Protein AF-A0A7G5H2Z5-F1 (afdb_monomer_lite)

Foldseek 3Di:
DAVQVVLVVLLVVCCVLCVVFFPDFAWDDDPQKIFGPPDDDDDDLFFLQVSLVVCVVVVRFGTATPQRKTWTWIWGWDDDPNGIDTAKTKIKIRHHWDFDPDDLVNLVCQLVPDPDPVSNVVSVVLSVLADCVPVDPPDDVLVVVQVVVCVVPVDDDDPVSSVRVNVCSPDGHTPGFMWMWIAGPPDDPDARIWIDTHPPPQFIFHDQWAFRVLVVVVCCCVPPVVVVNVVSDDPVSVVSNVVRVVPIGGDPPDDRPDRRRPPD

InterPro domains:
  IPR018742 Protein of unknown function DUF2290 [PF10053] (30-235)

Sequence (264 aa):
MNDLDFVLDRLSKINNIFSDFILETNYIRNNNTISWPDYKPGSHKFLYAREYEYLLKLRQYSFLFSDKSFIQCYYNFGALDGKSMLKEVKLCYYPYPVLLKQSLNDYEDLFDNTEDDNLKQYYYDLYLCMSDEFGFNIHSQIDNAKINFEKKYGYNWEPDTLRGLLFDKIYKNTNYSHFRMDYDYAVTTHQKCELQFGAVKSIRFPIDRVLDPFLFFDLVFKSFLKDDYDNLIKYDYKKHFILGKRYSILIDNFKENNIFKTLK

Organism: NCBI:txid2710596

Radius of gyration: 21.55 Å; chains: 1; bounding box: 51×42×62 Å

pLDDT: mean 75.89, std 17.89, range [34.75, 97.94]

Secondary structure (DSSP, 8-state):
--HHHHHHHHHHHHHHHSTTTEEEE--EEETTEEE-TT-------S-HHHHHHHHHHTT--SEEETTS-EEEEEEEEEEETTEEEEEEEEEEEE----B----HHHHHHHHHH---HHHHHHHHHHHHHH-GGG---SSSHHHHHHHHHHHHH-----HHHHHHHHHHHHS--B----EEEEEETT--SS-SEEEEETT-TT-EEE-SEEPPHHHHHHHHHHHH-HHHHHT---HHHHHHHHHHHHHSEE-TT-----------

Structure (mmCIF, N/CA/C/O backbone):
data_AF-A0A7G5H2Z5-F1
#
_entry.id   AF-A0A7G5H2Z5-F1
#
loop_
_atom_site.group_PDB
_atom_site.id
_atom_site.type_symbol
_atom_site.label_atom_id
_atom_site.label_alt_id
_atom_site.label_comp_id
_atom_site.label_asym_id
_atom_site.label_entity_id
_atom_site.label_seq_id
_atom_site.pdbx_PDB_ins_code
_atom_site.Cartn_x
_atom_site.Cartn_y
_atom_site.Cartn_z
_atom_site.occupancy
_atom_site.B_iso_or_equiv
_atom_site.auth_seq_id
_atom_site.auth_comp_id
_atom_site.auth_asym_id
_atom_site.auth_atom_id
_atom_site.pdbx_PDB_model_num
ATOM 1 N N . MET A 1 1 ? -11.243 0.435 24.255 1.00 59.34 1 MET A N 1
ATOM 2 C CA . MET A 1 1 ? -10.048 0.183 23.425 1.00 59.34 1 MET A CA 1
ATOM 3 C C . MET A 1 1 ? -9.705 1.505 22.764 1.00 59.34 1 MET A C 1
ATOM 5 O O . MET A 1 1 ? -10.635 2.130 22.269 1.00 59.34 1 MET A O 1
ATOM 9 N N . ASN A 1 2 ? -8.468 1.997 22.872 1.00 79.19 2 ASN A N 1
ATOM 10 C CA . ASN A 1 2 ? -8.073 3.207 22.138 1.00 79.19 2 ASN A CA 1
ATOM 11 C C . ASN A 1 2 ? -7.901 2.865 20.640 1.00 79.19 2 ASN A C 1
ATOM 13 O O . ASN A 1 2 ? -7.784 1.688 20.295 1.00 79.19 2 ASN A O 1
ATOM 17 N N . ASP A 1 3 ? -7.915 3.869 19.761 1.00 85.00 3 ASP A N 1
ATOM 18 C CA . ASP A 1 3 ? -7.913 3.655 18.302 1.00 85.00 3 ASP A CA 1
ATOM 19 C C . ASP A 1 3 ? -6.671 2.899 17.808 1.00 85.00 3 ASP A C 1
ATOM 21 O O . ASP A 1 3 ? -6.743 2.107 16.871 1.00 85.00 3 ASP A O 1
ATOM 25 N N . LEU A 1 4 ? -5.536 3.088 18.479 1.00 87.94 4 LEU A N 1
ATOM 26 C CA . LEU A 1 4 ? -4.297 2.389 18.165 1.00 87.94 4 LEU A CA 1
ATOM 27 C C . LEU A 1 4 ? -4.382 0.890 18.497 1.00 87.94 4 LEU A C 1
ATOM 29 O O . LEU A 1 4 ? -4.023 0.054 17.669 1.00 87.94 4 LEU A O 1
ATOM 33 N N . ASP A 1 5 ? -4.882 0.538 19.683 1.00 89.75 5 ASP A N 1
ATOM 34 C CA . ASP A 1 5 ? -5.093 -0.855 20.091 1.00 89.75 5 ASP A CA 1
ATOM 35 C C . ASP A 1 5 ? -6.140 -1.525 19.193 1.00 89.75 5 ASP A C 1
ATOM 37 O O . ASP A 1 5 ? -6.022 -2.709 18.878 1.00 89.75 5 ASP A O 1
ATOM 41 N N . PHE A 1 6 ? -7.131 -0.755 18.733 1.00 89.75 6 PHE A N 1
ATOM 42 C CA . PHE A 1 6 ? -8.095 -1.221 17.748 1.00 89.75 6 PHE A CA 1
ATOM 43 C C . PHE A 1 6 ? -7.404 -1.587 16.431 1.00 89.75 6 PHE A C 1
ATOM 45 O O . PHE A 1 6 ? -7.578 -2.709 15.965 1.00 89.75 6 PHE A O 1
ATOM 52 N N . VAL A 1 7 ? -6.565 -0.715 15.858 1.00 92.56 7 VAL A N 1
ATOM 53 C CA . VAL A 1 7 ? -5.822 -1.046 14.627 1.00 92.56 7 VAL A CA 1
ATOM 54 C C . VAL A 1 7 ? -4.939 -2.283 14.820 1.00 92.56 7 VAL A C 1
ATOM 56 O O . VAL A 1 7 ? -4.916 -3.145 13.945 1.00 92.56 7 VAL A O 1
ATOM 59 N N . LEU A 1 8 ? -4.272 -2.437 15.967 1.00 94.12 8 LEU A N 1
ATOM 60 C CA . LEU A 1 8 ? -3.476 -3.639 16.258 1.00 94.12 8 LEU A CA 1
ATOM 61 C C . LEU A 1 8 ? -4.318 -4.921 16.295 1.00 94.12 8 LEU A C 1
ATOM 63 O O . LEU A 1 8 ? -3.894 -5.934 15.732 1.00 94.12 8 LEU A O 1
ATOM 67 N N . ASP A 1 9 ? -5.509 -4.888 16.904 1.00 93.62 9 ASP A N 1
ATOM 68 C CA . ASP A 1 9 ? -6.447 -6.016 16.840 1.00 93.62 9 ASP A CA 1
ATOM 69 C C . ASP A 1 9 ? -6.824 -6.317 15.386 1.00 93.62 9 ASP A C 1
ATOM 71 O O . ASP A 1 9 ? -6.752 -7.468 14.957 1.00 93.62 9 ASP A O 1
ATOM 75 N N . ARG A 1 10 ? -7.126 -5.291 14.580 1.00 93.31 10 ARG A N 1
ATOM 76 C CA . ARG A 1 10 ? -7.461 -5.469 13.157 1.00 93.31 10 ARG A CA 1
ATOM 77 C C . ARG A 1 10 ? -6.336 -6.149 12.379 1.00 93.31 10 ARG A C 1
ATOM 79 O O . ARG A 1 10 ? -6.612 -7.112 11.665 1.00 93.31 10 ARG A O 1
ATOM 86 N N . LEU A 1 11 ? -5.090 -5.708 12.549 1.00 95.69 11 LEU A N 1
ATOM 87 C CA . LEU A 1 11 ? -3.920 -6.322 11.909 1.00 95.69 11 LEU A CA 1
ATOM 88 C C . LEU A 1 11 ? -3.723 -7.782 12.352 1.00 95.69 11 LEU A C 1
ATOM 90 O O . LEU A 1 11 ? -3.457 -8.648 11.522 1.00 95.69 11 LEU A O 1
ATOM 94 N N . SER A 1 12 ? -3.954 -8.086 13.632 1.00 94.94 12 SER A N 1
ATOM 95 C CA . SER A 1 12 ? -3.927 -9.463 14.145 1.00 94.94 12 SER A CA 1
ATOM 96 C C . SER A 1 12 ? -5.018 -10.341 13.513 1.00 94.94 12 SER A C 1
ATOM 98 O O . SER A 1 12 ? -4.777 -11.489 13.137 1.00 94.94 12 SER A O 1
ATOM 100 N N . LYS A 1 13 ? -6.231 -9.805 13.324 1.00 93.44 13 LYS A N 1
ATOM 101 C CA . LYS A 1 13 ? -7.326 -10.521 12.645 1.00 93.44 13 LYS A CA 1
ATOM 102 C C . LYS A 1 13 ? -7.038 -10.759 11.169 1.00 93.44 13 LYS A C 1
ATOM 104 O O . LYS A 1 13 ? -7.364 -11.835 10.677 1.00 93.44 13 LYS A O 1
ATOM 109 N N . ILE A 1 14 ? -6.406 -9.803 10.490 1.00 93.88 14 ILE A N 1
ATOM 110 C CA . ILE A 1 14 ? -5.921 -9.983 9.116 1.00 93.88 14 ILE A CA 1
ATOM 111 C C . ILE A 1 14 ? -4.947 -11.159 9.059 1.00 93.88 14 ILE A C 1
ATOM 113 O O . ILE A 1 14 ? -5.157 -12.059 8.254 1.00 93.88 14 ILE A O 1
ATOM 117 N N . ASN A 1 15 ? -3.964 -11.207 9.961 1.00 92.75 15 ASN A N 1
ATOM 118 C CA . ASN A 1 15 ? -2.990 -12.297 9.985 1.00 92.75 15 ASN A CA 1
ATOM 119 C C . ASN A 1 15 ? -3.654 -13.683 10.104 1.00 92.75 15 ASN A C 1
ATOM 121 O O . ASN A 1 15 ? -3.263 -14.625 9.428 1.00 92.75 15 ASN A O 1
ATOM 125 N N . ASN A 1 16 ? -4.715 -13.798 10.908 1.00 91.38 16 ASN A N 1
ATOM 126 C CA . ASN A 1 16 ? -5.458 -15.054 11.054 1.00 91.38 16 ASN A CA 1
ATOM 127 C C . ASN A 1 16 ? -6.336 -15.394 9.837 1.00 91.38 16 ASN A C 1
ATOM 129 O O . ASN A 1 16 ? -6.472 -16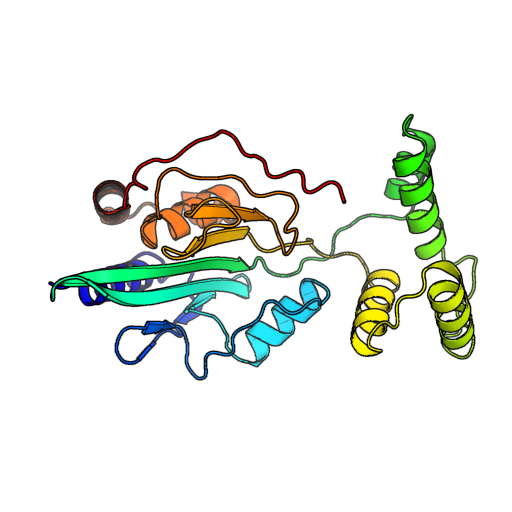.558 9.475 1.00 91.38 16 ASN A O 1
ATOM 133 N N . ILE A 1 17 ? -6.989 -14.402 9.229 1.00 91.12 17 ILE A N 1
ATOM 134 C CA . ILE A 1 17 ? -7.936 -14.635 8.124 1.00 91.12 17 ILE A CA 1
ATOM 135 C C . ILE A 1 17 ? -7.188 -14.948 6.825 1.00 91.12 17 ILE A C 1
ATOM 137 O O . ILE A 1 17 ? -7.567 -15.878 6.110 1.00 91.12 17 ILE A O 1
ATOM 141 N N . PHE A 1 18 ? -6.115 -14.203 6.564 1.00 90.50 18 PHE A N 1
ATOM 142 C CA . PHE A 1 18 ? -5.276 -14.297 5.370 1.00 90.50 18 PHE A CA 1
ATOM 143 C C . PHE A 1 18 ? -4.029 -15.170 5.595 1.00 90.50 18 PHE A C 1
ATOM 145 O O . PHE A 1 18 ? -3.095 -15.116 4.798 1.00 90.50 18 PHE A O 1
ATOM 152 N N . SER A 1 19 ? -4.009 -15.981 6.659 1.00 91.31 19 SER A N 1
ATOM 153 C CA . SER A 1 19 ? -2.866 -16.814 7.065 1.00 91.31 19 SER A CA 1
ATOM 154 C C . SER A 1 19 ? -2.316 -17.687 5.943 1.00 91.31 19 SER A C 1
ATOM 156 O O . SER A 1 19 ? -1.116 -17.903 5.862 1.00 91.31 19 SER A O 1
ATOM 158 N N . ASP A 1 20 ? -3.200 -18.170 5.072 1.00 89.62 20 ASP A N 1
ATOM 159 C CA . ASP A 1 20 ? -2.855 -19.113 4.005 1.00 89.62 20 ASP A CA 1
ATOM 160 C C . ASP A 1 20 ? -2.067 -18.431 2.870 1.00 89.62 20 ASP A C 1
ATOM 162 O O . ASP A 1 20 ? -1.381 -19.095 2.098 1.00 89.62 20 ASP A O 1
ATOM 166 N N . PHE A 1 21 ? -2.131 -17.098 2.801 1.00 90.56 21 PHE A N 1
ATOM 167 C CA . PHE A 1 21 ? -1.445 -16.270 1.807 1.00 90.56 21 PHE A CA 1
ATOM 168 C C . PHE A 1 21 ? -0.237 -15.540 2.399 1.00 90.56 21 PHE A C 1
ATOM 170 O O . PHE A 1 21 ? 0.688 -15.185 1.673 1.00 90.56 21 PHE A O 1
ATOM 177 N N . ILE A 1 22 ? -0.241 -15.290 3.712 1.00 94.25 22 ILE A N 1
ATOM 178 C CA . ILE A 1 22 ? 0.817 -14.563 4.415 1.00 94.25 22 ILE A CA 1
ATOM 179 C C . ILE A 1 22 ? 1.992 -15.505 4.679 1.00 94.25 22 ILE A C 1
ATOM 181 O O . ILE A 1 22 ? 1.914 -16.426 5.487 1.00 94.25 22 ILE A O 1
ATOM 185 N N . LEU A 1 23 ? 3.117 -15.217 4.031 1.00 95.81 23 LEU A N 1
ATOM 186 C CA . LEU A 1 23 ? 4.398 -15.858 4.304 1.00 95.81 23 LEU A CA 1
ATOM 187 C C . LEU A 1 23 ? 5.039 -15.289 5.574 1.00 95.81 23 LEU A C 1
ATOM 189 O O . LEU A 1 23 ? 5.632 -16.027 6.358 1.00 95.81 23 LEU A O 1
ATOM 193 N N . GLU A 1 24 ? 4.936 -13.975 5.779 1.00 97.00 24 GLU A N 1
ATOM 194 C CA . GLU A 1 24 ? 5.565 -13.310 6.916 1.00 97.00 24 GLU A CA 1
ATOM 195 C C . GLU A 1 24 ? 4.770 -12.096 7.404 1.00 97.00 24 GLU A C 1
ATOM 197 O O . GLU A 1 24 ? 4.220 -11.335 6.612 1.00 97.00 24 GLU A O 1
ATOM 202 N N . THR A 1 25 ? 4.764 -11.877 8.720 1.00 97.75 25 THR A N 1
ATOM 203 C CA . THR A 1 25 ? 4.217 -10.675 9.362 1.00 97.75 25 THR A CA 1
ATOM 204 C C . THR A 1 25 ? 5.333 -9.927 10.086 1.00 97.75 25 THR A C 1
ATOM 206 O O . THR A 1 25 ? 6.051 -10.509 10.895 1.00 97.75 25 THR A O 1
ATOM 209 N N . ASN A 1 26 ? 5.457 -8.629 9.822 1.00 97.19 26 ASN A N 1
ATOM 210 C CA . ASN A 1 26 ? 6.574 -7.794 10.257 1.00 97.19 26 ASN A CA 1
ATOM 211 C C . ASN A 1 26 ? 6.109 -6.374 10.627 1.00 97.19 26 ASN A C 1
ATOM 213 O O . ASN A 1 26 ? 6.591 -5.372 10.107 1.00 97.19 26 ASN A O 1
ATOM 217 N N . TYR A 1 27 ? 5.145 -6.263 11.539 1.00 97.12 27 TYR A N 1
ATOM 218 C CA . TYR A 1 27 ? 4.770 -4.978 12.126 1.00 97.12 27 TYR A CA 1
ATOM 219 C C . TYR A 1 27 ? 5.015 -4.960 13.637 1.00 97.12 27 TYR A C 1
ATOM 221 O O . TYR A 1 27 ? 4.902 -5.969 14.328 1.00 97.12 27 TYR A O 1
ATOM 229 N N . ILE A 1 28 ? 5.331 -3.779 14.152 1.00 96.50 28 ILE A N 1
ATOM 230 C CA . ILE A 1 28 ? 5.540 -3.472 15.558 1.00 96.50 28 ILE A CA 1
ATOM 231 C C . ILE A 1 28 ? 4.766 -2.211 15.931 1.00 96.50 28 ILE A C 1
ATOM 233 O O . ILE A 1 28 ? 4.538 -1.312 15.115 1.00 96.50 28 ILE A O 1
ATOM 237 N N . ARG A 1 29 ? 4.410 -2.124 17.209 1.00 95.00 29 ARG A N 1
ATOM 238 C CA . ARG A 1 29 ? 4.003 -0.872 17.840 1.00 95.00 29 ARG A CA 1
ATOM 239 C C . ARG A 1 29 ? 5.236 -0.228 18.463 1.00 95.00 29 ARG A C 1
ATOM 241 O O . ARG A 1 29 ? 5.884 -0.844 19.304 1.00 95.00 29 ARG A O 1
ATOM 248 N N . ASN A 1 30 ? 5.504 1.024 18.117 1.00 92.50 30 ASN A N 1
ATOM 249 C CA . ASN A 1 30 ? 6.459 1.872 18.817 1.00 92.50 30 ASN A CA 1
ATOM 250 C C . ASN A 1 30 ? 5.751 3.161 19.251 1.00 92.50 30 ASN A C 1
ATOM 252 O O . ASN A 1 30 ? 5.405 3.997 18.418 1.00 92.50 30 ASN A O 1
ATOM 256 N N . ASN A 1 31 ? 5.509 3.309 20.556 1.00 90.81 31 ASN A N 1
ATOM 257 C CA . ASN A 1 31 ? 4.729 4.407 21.131 1.00 90.81 31 ASN A CA 1
ATOM 258 C C . ASN A 1 31 ? 3.347 4.548 20.464 1.00 90.81 31 ASN A C 1
ATOM 260 O O . ASN A 1 31 ? 2.496 3.662 20.601 1.00 90.81 31 ASN A O 1
ATOM 264 N N . ASN A 1 32 ? 3.149 5.652 19.740 1.00 93.00 32 ASN A N 1
ATOM 265 C CA . ASN A 1 32 ? 1.921 5.990 19.027 1.00 93.00 32 ASN A CA 1
ATOM 266 C C . ASN A 1 32 ? 1.978 5.632 17.535 1.00 93.00 32 ASN A C 1
ATOM 268 O O . ASN A 1 32 ? 1.135 6.078 16.762 1.00 93.00 32 ASN A O 1
ATOM 272 N N . THR A 1 33 ? 2.969 4.845 17.127 1.00 94.75 33 THR A N 1
ATOM 273 C CA . THR A 1 33 ? 3.188 4.474 15.734 1.00 94.75 33 THR A CA 1
ATOM 274 C C . THR A 1 33 ? 3.069 2.967 15.573 1.00 94.75 33 THR A C 1
ATOM 276 O O . THR A 1 33 ? 3.631 2.199 16.356 1.00 94.75 33 THR A O 1
ATOM 279 N N . ILE A 1 34 ? 2.361 2.538 14.534 1.00 96.88 34 ILE A N 1
ATOM 280 C CA . ILE A 1 34 ? 2.384 1.165 14.031 1.00 96.88 34 ILE A CA 1
ATOM 281 C C . ILE A 1 34 ? 3.148 1.198 12.713 1.00 96.88 34 ILE A C 1
ATOM 283 O O . ILE A 1 34 ? 2.811 1.971 11.818 1.00 96.88 34 ILE A O 1
ATOM 287 N N . SER A 1 35 ? 4.212 0.408 12.622 1.00 96.31 35 SER A N 1
ATOM 288 C CA . SER A 1 35 ? 5.093 0.335 11.449 1.00 96.31 35 SER A CA 1
ATOM 289 C C . SER A 1 35 ? 5.850 -0.992 11.468 1.00 96.31 35 SER A C 1
ATOM 291 O O . SER A 1 35 ? 5.476 -1.883 12.215 1.00 96.31 35 SER A O 1
ATOM 293 N N . TRP A 1 36 ? 6.908 -1.143 10.685 1.00 95.00 36 TRP A N 1
ATOM 294 C CA . TRP A 1 36 ? 7.847 -2.268 10.751 1.00 95.00 36 TRP A CA 1
ATOM 295 C C . TRP A 1 36 ? 9.111 -1.886 11.550 1.00 95.00 36 TRP A C 1
ATOM 297 O O . TRP A 1 36 ? 9.339 -0.697 11.802 1.00 95.00 36 TRP A O 1
ATOM 307 N N . PRO A 1 37 ? 9.939 -2.860 11.977 1.00 94.62 37 PRO A N 1
ATOM 308 C CA . PRO A 1 37 ? 11.220 -2.582 12.626 1.00 94.62 37 PRO A CA 1
ATOM 309 C C . PRO A 1 37 ? 12.123 -1.678 11.777 1.00 94.62 37 PRO A C 1
ATOM 311 O O . PRO A 1 37 ? 12.153 -1.799 10.554 1.00 94.62 37 PRO A O 1
ATOM 314 N N . ASP A 1 38 ? 12.856 -0.771 12.429 1.00 89.88 38 ASP A N 1
ATOM 315 C CA . ASP A 1 38 ? 13.787 0.162 11.778 1.00 89.88 38 ASP A CA 1
ATOM 316 C C . ASP A 1 38 ? 13.160 0.934 10.604 1.00 89.88 38 ASP A C 1
ATOM 318 O O . ASP A 1 38 ? 13.731 1.019 9.512 1.00 89.88 38 ASP A O 1
ATOM 322 N N . TYR A 1 39 ? 11.956 1.476 10.819 1.00 90.81 39 TYR A N 1
ATOM 323 C CA . TYR A 1 39 ? 11.251 2.298 9.836 1.00 90.81 39 TYR A CA 1
ATOM 324 C C . TYR A 1 39 ? 12.158 3.394 9.257 1.00 90.81 39 TYR A C 1
ATOM 326 O O . TYR A 1 39 ? 12.653 4.263 9.981 1.00 90.81 39 TYR A O 1
ATOM 334 N N . LYS A 1 40 ? 12.329 3.380 7.931 1.00 84.81 40 LYS A N 1
ATOM 335 C CA . LYS A 1 40 ? 13.031 4.420 7.178 1.00 84.81 40 LYS A CA 1
ATOM 336 C C . LYS A 1 40 ? 12.020 5.199 6.334 1.00 84.81 40 LYS A C 1
ATOM 338 O O . LYS A 1 40 ? 11.420 4.620 5.429 1.00 84.81 40 LYS A O 1
ATOM 343 N N . PRO A 1 41 ? 11.814 6.500 6.602 1.00 75.81 41 PRO A N 1
ATOM 344 C CA . PRO A 1 41 ? 10.922 7.315 5.792 1.00 75.81 41 PRO A CA 1
ATOM 345 C C . PRO A 1 41 ? 11.523 7.573 4.405 1.00 75.81 41 PRO A C 1
ATOM 347 O O . PRO A 1 41 ? 12.722 7.814 4.274 1.00 75.81 41 PRO A O 1
ATOM 350 N N . GLY A 1 42 ? 10.665 7.608 3.387 1.00 61.38 42 GLY A N 1
ATOM 351 C CA . GLY A 1 42 ? 11.019 8.043 2.036 1.00 61.38 42 GLY A CA 1
ATOM 352 C C . GLY A 1 42 ? 10.518 7.088 0.958 1.00 61.38 42 GLY A C 1
ATOM 353 O O . GLY A 1 42 ? 10.705 5.883 1.057 1.00 61.38 42 GLY A O 1
ATOM 354 N N . SER A 1 43 ? 9.887 7.648 -0.076 1.00 54.91 43 SER A N 1
ATOM 355 C CA . SER A 1 43 ? 9.734 6.983 -1.372 1.00 54.91 43 SER A CA 1
ATOM 356 C C . SER A 1 43 ? 11.022 7.215 -2.147 1.00 54.91 43 SER A C 1
ATOM 358 O O . SER A 1 43 ? 11.380 8.376 -2.406 1.00 54.91 43 SER A O 1
ATOM 360 N N . HIS A 1 44 ? 11.724 6.152 -2.505 1.00 60.38 44 HIS A N 1
ATOM 361 C CA . HIS A 1 44 ? 12.949 6.310 -3.272 1.00 60.38 44 HIS A CA 1
ATOM 362 C C . HIS A 1 44 ? 12.570 6.583 -4.719 1.00 60.38 44 HIS A C 1
ATOM 364 O O . HIS A 1 44 ? 11.674 5.949 -5.261 1.00 60.38 44 HIS A O 1
ATOM 370 N N . LYS A 1 45 ? 13.245 7.535 -5.372 1.00 58.59 45 LYS A N 1
ATOM 371 C CA . LYS A 1 45 ? 13.064 7.792 -6.813 1.00 58.59 45 LYS A CA 1
ATOM 372 C C . LYS A 1 45 ? 13.782 6.724 -7.642 1.00 58.59 45 LYS A C 1
ATOM 374 O O . LYS A 1 45 ? 14.565 7.037 -8.535 1.00 58.59 45 LYS A O 1
ATOM 379 N N . PHE A 1 46 ? 13.602 5.469 -7.261 1.00 63.22 46 PHE A N 1
ATOM 380 C CA . PHE A 1 46 ? 14.115 4.335 -7.990 1.00 63.22 46 PHE A CA 1
ATOM 381 C C . PHE A 1 46 ? 13.059 3.849 -8.968 1.00 63.22 46 PHE A C 1
ATOM 383 O O . PHE A 1 46 ? 11.859 4.022 -8.777 1.00 63.22 46 PHE A O 1
ATOM 390 N N . LEU A 1 47 ? 13.562 3.176 -9.987 1.00 68.69 47 LEU A N 1
ATOM 391 C CA . LEU A 1 47 ? 12.909 2.059 -10.634 1.00 68.69 47 LEU A CA 1
ATOM 392 C C . LEU A 1 47 ? 12.015 1.259 -9.680 1.00 68.69 47 LEU A C 1
ATOM 394 O O . LEU A 1 47 ? 12.505 0.859 -8.622 1.00 68.69 47 LEU A O 1
ATOM 398 N N . TYR A 1 48 ? 10.771 0.953 -10.064 1.00 77.88 48 TYR A N 1
ATOM 399 C CA . TYR A 1 48 ? 9.855 0.196 -9.201 1.00 77.88 48 TYR A CA 1
ATOM 400 C C . TYR A 1 48 ? 10.478 -1.115 -8.705 1.00 77.88 48 TYR A C 1
ATOM 402 O O . TYR A 1 48 ? 10.487 -1.372 -7.506 1.00 77.88 48 TYR A O 1
ATOM 410 N N . ALA A 1 49 ? 11.077 -1.910 -9.597 1.00 76.62 49 ALA A N 1
ATOM 411 C CA . ALA A 1 49 ? 11.726 -3.166 -9.223 1.00 76.62 49 ALA A CA 1
ATOM 412 C C . ALA A 1 49 ? 12.868 -2.964 -8.209 1.00 76.62 49 ALA A C 1
ATOM 414 O O . ALA A 1 49 ? 12.999 -3.729 -7.256 1.00 76.62 49 ALA A O 1
ATOM 415 N N . ARG A 1 50 ? 13.657 -1.893 -8.359 1.00 76.31 50 ARG A N 1
ATOM 416 C CA . ARG A 1 50 ? 14.743 -1.553 -7.428 1.00 76.31 50 ARG A CA 1
ATOM 417 C C . ARG A 1 50 ? 14.209 -1.032 -6.095 1.00 76.31 50 ARG A C 1
ATOM 419 O O . ARG A 1 50 ? 14.779 -1.353 -5.056 1.00 76.31 50 ARG A O 1
ATOM 426 N N . GLU A 1 51 ? 13.142 -0.232 -6.108 1.00 81.25 51 GLU A N 1
ATOM 427 C CA . GLU A 1 51 ? 12.424 0.179 -4.897 1.00 81.25 51 GLU A CA 1
ATOM 428 C C . GLU A 1 51 ? 11.892 -1.056 -4.161 1.00 81.25 51 GLU A C 1
ATOM 430 O O . GLU A 1 51 ? 12.195 -1.239 -2.984 1.00 81.25 51 GLU A O 1
ATOM 435 N N . TYR A 1 52 ? 11.195 -1.943 -4.869 1.00 87.38 52 TYR A N 1
ATOM 436 C CA . TYR A 1 52 ? 10.681 -3.206 -4.354 1.00 87.38 52 TYR A CA 1
ATOM 437 C C . TYR A 1 52 ? 11.790 -4.054 -3.707 1.00 87.38 52 TYR A C 1
ATOM 439 O O . TYR A 1 52 ? 11.666 -4.446 -2.546 1.00 87.38 52 TYR A O 1
ATOM 447 N N . GLU A 1 53 ? 12.905 -4.295 -4.407 1.00 84.75 53 GLU A N 1
ATOM 448 C CA . GLU A 1 53 ? 14.029 -5.080 -3.878 1.00 84.75 53 GLU A CA 1
ATOM 449 C C . GLU A 1 53 ? 14.665 -4.421 -2.656 1.00 84.75 53 GLU A C 1
ATOM 451 O O . GLU A 1 53 ? 14.998 -5.095 -1.680 1.00 84.75 53 GLU 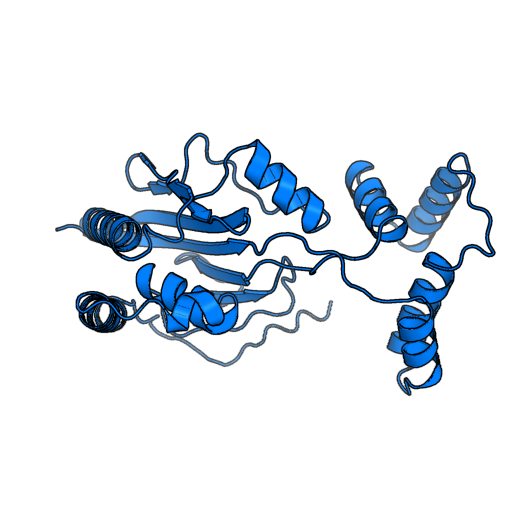A O 1
ATOM 456 N N . TYR A 1 54 ? 14.830 -3.099 -2.696 1.00 83.94 54 TYR A N 1
ATOM 457 C CA . TYR A 1 54 ? 15.373 -2.335 -1.583 1.00 83.94 54 TYR A CA 1
ATOM 458 C C . TYR A 1 54 ? 14.491 -2.466 -0.335 1.00 83.94 54 TYR A C 1
ATOM 460 O O . TYR A 1 54 ? 15.004 -2.741 0.754 1.00 83.94 54 TYR A O 1
ATOM 468 N N . LEU A 1 55 ? 13.173 -2.308 -0.492 1.00 90.19 55 LEU A N 1
ATOM 469 C CA . LEU A 1 55 ? 12.203 -2.447 0.593 1.00 90.19 55 LEU A CA 1
ATOM 470 C C . LEU A 1 55 ? 12.190 -3.875 1.143 1.00 90.19 55 LEU A C 1
ATOM 472 O O . LEU A 1 55 ? 12.241 -4.051 2.360 1.00 90.19 55 LEU A O 1
ATOM 476 N N . LEU A 1 56 ? 12.203 -4.888 0.272 1.00 90.81 56 LEU A N 1
ATOM 477 C CA . LEU A 1 56 ? 12.238 -6.293 0.674 1.00 90.81 56 LEU A CA 1
ATOM 478 C C . LEU A 1 56 ? 13.527 -6.624 1.445 1.00 90.81 56 LEU A C 1
ATOM 480 O O . LEU A 1 56 ? 13.469 -7.199 2.533 1.00 90.81 56 LEU A O 1
ATOM 484 N N . LYS A 1 57 ? 14.688 -6.193 0.931 1.00 89.31 57 LYS A N 1
ATOM 485 C CA . LYS A 1 57 ? 16.009 -6.404 1.548 1.00 89.31 57 LYS A CA 1
ATOM 486 C C . LYS A 1 57 ? 16.117 -5.764 2.929 1.00 89.31 57 LYS A C 1
ATOM 488 O O . LYS A 1 57 ? 16.736 -6.334 3.823 1.00 89.31 57 LYS A O 1
ATOM 493 N N . LEU A 1 58 ? 15.538 -4.577 3.102 1.00 89.31 58 LEU A N 1
ATOM 494 C CA . LEU A 1 58 ? 15.509 -3.867 4.383 1.00 89.31 58 LEU A CA 1
ATOM 495 C C . LEU A 1 58 ? 14.299 -4.221 5.253 1.00 89.31 58 LEU A C 1
ATOM 497 O O . LEU A 1 58 ? 14.095 -3.575 6.282 1.00 89.31 58 LEU A O 1
ATOM 501 N N . ARG A 1 59 ? 13.498 -5.211 4.840 1.00 94.75 59 ARG A N 1
ATOM 502 C CA . ARG A 1 59 ? 12.300 -5.675 5.551 1.00 94.75 59 ARG A CA 1
ATOM 503 C C . ARG A 1 59 ? 11.345 -4.528 5.897 1.00 94.75 59 ARG A C 1
ATOM 505 O O . ARG A 1 59 ? 10.808 -4.446 6.996 1.00 94.75 59 ARG A O 1
ATOM 512 N N 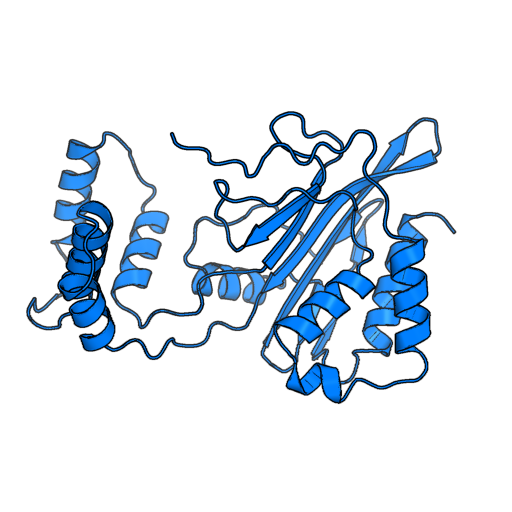. GLN A 1 60 ? 11.155 -3.612 4.951 1.00 94.44 60 GLN A N 1
ATOM 513 C CA . GLN A 1 60 ? 10.278 -2.451 5.082 1.00 94.44 60 GLN A CA 1
ATOM 514 C C . GLN A 1 60 ? 8.853 -2.812 4.632 1.00 94.44 60 GLN A C 1
ATOM 516 O O . GLN A 1 60 ? 8.339 -2.250 3.671 1.00 94.44 60 GLN A O 1
ATOM 521 N N . TYR A 1 61 ? 8.227 -3.795 5.276 1.00 96.25 61 TYR A N 1
ATOM 522 C CA . TYR A 1 61 ? 6.867 -4.262 4.979 1.00 96.25 61 TYR A CA 1
ATOM 523 C C . TYR A 1 61 ? 6.179 -4.745 6.252 1.00 96.25 61 TYR A C 1
ATOM 525 O O . TYR A 1 61 ? 6.852 -5.129 7.203 1.00 96.25 61 TYR A O 1
ATOM 533 N N . SER A 1 62 ? 4.845 -4.756 6.260 1.00 97.62 62 SER A N 1
ATOM 534 C CA . SER A 1 62 ? 4.043 -5.283 7.370 1.00 97.62 62 SER A CA 1
ATOM 535 C C . SER A 1 62 ? 3.611 -6.726 7.140 1.00 97.62 62 SER A C 1
ATOM 537 O O . SER A 1 62 ? 3.585 -7.494 8.096 1.00 97.62 62 SER A O 1
ATOM 539 N N . PHE A 1 63 ? 3.302 -7.099 5.897 1.00 97.94 63 PHE A N 1
ATOM 540 C CA . PHE A 1 63 ? 2.923 -8.460 5.519 1.00 97.94 63 PHE A CA 1
ATOM 541 C C . PHE A 1 63 ? 3.565 -8.818 4.184 1.00 97.94 63 PHE A C 1
ATOM 543 O O . PHE A 1 63 ? 3.385 -8.080 3.218 1.00 97.94 63 PHE A O 1
ATOM 550 N N . LEU A 1 64 ? 4.298 -9.926 4.140 1.00 97.38 64 LEU A N 1
ATOM 551 C CA . LEU A 1 64 ? 4.845 -10.522 2.923 1.00 97.38 64 LEU A CA 1
ATOM 552 C C . LEU A 1 64 ? 3.985 -11.727 2.547 1.00 97.38 64 LEU A C 1
ATOM 554 O O . LEU A 1 64 ? 3.707 -12.569 3.401 1.00 97.38 64 LEU A O 1
ATOM 558 N N . PHE A 1 65 ? 3.582 -11.815 1.286 1.00 95.00 65 PHE A N 1
ATOM 559 C CA . PHE A 1 65 ? 2.744 -12.891 0.773 1.00 95.00 65 PHE A CA 1
ATOM 560 C C . PHE A 1 65 ? 3.559 -13.973 0.055 1.00 95.00 65 PHE A C 1
ATOM 562 O O . PHE A 1 65 ? 4.727 -13.783 -0.296 1.00 95.00 65 PHE A O 1
ATOM 569 N N . SER A 1 66 ? 2.940 -15.135 -0.148 1.00 91.69 66 SER A N 1
ATOM 570 C CA . SER A 1 66 ? 3.537 -16.301 -0.810 1.00 91.69 66 SER A CA 1
ATOM 571 C C . SER A 1 66 ? 3.901 -16.053 -2.281 1.00 91.69 66 SER A C 1
ATOM 573 O O . SER A 1 66 ? 4.888 -16.606 -2.768 1.00 91.69 66 SER A O 1
ATOM 575 N N . ASP A 1 67 ? 3.180 -15.164 -2.967 1.00 90.50 67 ASP A N 1
ATOM 576 C CA . ASP A 1 67 ? 3.471 -14.695 -4.332 1.00 90.50 67 ASP A CA 1
ATOM 577 C C . ASP A 1 67 ? 4.610 -13.653 -4.393 1.00 90.50 67 ASP A C 1
ATOM 579 O O . ASP A 1 67 ? 4.952 -13.157 -5.468 1.00 90.50 67 ASP A O 1
ATOM 583 N N . LYS A 1 68 ? 5.231 -13.363 -3.239 1.00 92.69 68 LYS A N 1
ATOM 584 C CA . LYS A 1 68 ? 6.273 -12.356 -2.987 1.00 92.69 68 LYS A CA 1
ATOM 585 C C . LYS A 1 68 ? 5.774 -10.912 -2.967 1.00 92.69 68 LYS A C 1
ATOM 587 O O . LYS A 1 68 ? 6.548 -10.036 -2.595 1.00 92.69 68 LYS A O 1
ATOM 592 N N . SER A 1 69 ? 4.520 -10.630 -3.303 1.00 94.62 69 SER A N 1
ATOM 593 C CA . SER A 1 69 ? 3.972 -9.292 -3.090 1.00 94.62 69 SER A CA 1
ATOM 594 C C . SER A 1 69 ? 3.912 -8.964 -1.591 1.00 94.62 69 SER A C 1
ATOM 596 O O . SER A 1 69 ? 3.994 -9.847 -0.732 1.00 94.62 69 SER A O 1
ATOM 598 N N . PHE A 1 70 ? 3.817 -7.682 -1.239 1.00 96.75 70 PHE A N 1
ATOM 599 C CA . PHE A 1 70 ? 3.742 -7.286 0.167 1.00 96.75 70 PHE A CA 1
ATOM 600 C C . PHE A 1 70 ? 2.869 -6.057 0.406 1.00 96.75 70 PHE A C 1
ATOM 602 O O . PHE A 1 70 ? 2.678 -5.215 -0.473 1.00 96.75 70 PHE A O 1
ATOM 609 N N . ILE A 1 71 ? 2.363 -5.933 1.635 1.00 96.94 71 ILE A N 1
ATOM 610 C CA . ILE A 1 71 ? 1.642 -4.753 2.118 1.00 96.94 71 ILE A CA 1
ATOM 611 C C . ILE A 1 71 ? 2.439 -4.048 3.214 1.00 96.94 71 ILE A C 1
ATOM 613 O O . ILE A 1 71 ? 2.959 -4.665 4.145 1.00 96.94 71 ILE A O 1
ATOM 617 N N . GLN A 1 72 ? 2.485 -2.724 3.121 1.00 96.19 72 GLN A N 1
ATOM 618 C CA . GLN A 1 72 ? 2.921 -1.813 4.171 1.00 96.19 72 GLN A CA 1
ATOM 619 C C . GLN A 1 72 ? 1.699 -1.221 4.875 1.00 96.19 72 GLN A C 1
ATOM 621 O O . GLN A 1 72 ? 0.825 -0.641 4.231 1.00 96.19 72 GLN A O 1
ATOM 626 N N . CYS A 1 73 ? 1.671 -1.328 6.200 1.00 96.75 73 CYS A N 1
ATOM 627 C CA . CYS A 1 73 ? 0.690 -0.690 7.065 1.00 96.75 73 CYS A CA 1
ATOM 628 C C . CYS A 1 73 ? 1.411 0.251 8.033 1.00 96.75 73 CYS A C 1
ATOM 630 O O . CYS A 1 73 ? 2.015 -0.194 9.010 1.00 96.75 73 CYS A O 1
ATOM 632 N N . TYR A 1 74 ? 1.335 1.552 7.766 1.00 96.50 74 TYR A N 1
ATOM 633 C CA . TYR A 1 74 ? 1.852 2.589 8.652 1.00 96.50 74 TYR A CA 1
ATOM 634 C C . TYR A 1 74 ? 0.704 3.405 9.240 1.00 96.50 74 TYR A C 1
ATOM 636 O O . TYR A 1 74 ? -0.139 3.912 8.499 1.00 96.50 74 TYR A O 1
ATOM 644 N N . TYR A 1 75 ? 0.714 3.575 10.559 1.00 96.06 75 TYR A N 1
ATOM 645 C CA . TYR A 1 75 ? -0.217 4.433 11.284 1.00 96.06 75 TYR A CA 1
ATOM 646 C C . TYR A 1 75 ? 0.548 5.277 12.293 1.00 96.06 75 TYR A C 1
ATOM 648 O O . TYR A 1 75 ? 1.362 4.744 13.045 1.00 96.06 75 TYR A O 1
ATOM 656 N N . ASN A 1 76 ? 0.250 6.570 12.357 1.00 95.25 76 ASN A N 1
ATOM 657 C CA . ASN A 1 76 ? 0.774 7.475 13.372 1.00 95.25 76 ASN A CA 1
ATOM 658 C C . ASN A 1 76 ? -0.386 8.162 14.089 1.00 95.25 76 ASN A C 1
ATOM 660 O O . ASN A 1 76 ? -1.248 8.779 13.455 1.00 95.25 76 ASN A O 1
ATOM 664 N N . PHE A 1 77 ? -0.391 8.071 15.413 1.00 94.06 77 PHE A N 1
ATOM 665 C CA . PHE A 1 77 ? -1.394 8.671 16.274 1.00 94.06 77 PHE A CA 1
ATOM 666 C C . PHE A 1 77 ? -0.788 9.822 17.084 1.00 94.06 77 PHE A C 1
ATOM 668 O O . PHE A 1 77 ? 0.337 9.779 17.579 1.00 94.06 77 PHE A O 1
ATOM 675 N N . GLY A 1 78 ? -1.561 10.884 17.244 1.00 90.06 78 GLY A N 1
ATOM 676 C CA . GLY A 1 78 ? -1.284 11.972 18.166 1.00 90.06 78 GLY A CA 1
ATOM 677 C C . GLY A 1 78 ? -2.302 12.029 19.295 1.00 90.06 78 GLY A C 1
ATOM 678 O O . GLY A 1 78 ? -3.121 11.128 19.478 1.00 90.06 78 GLY A O 1
ATOM 679 N N . ALA A 1 79 ? -2.254 13.139 20.025 1.00 84.81 79 ALA A N 1
ATOM 680 C CA . ALA A 1 79 ? -3.295 13.535 20.954 1.00 84.81 79 ALA A CA 1
ATOM 681 C C . ALA A 1 79 ? -3.881 14.880 20.512 1.00 84.81 79 ALA A C 1
ATOM 683 O O . ALA A 1 79 ? -3.128 15.785 20.146 1.00 84.81 79 ALA A O 1
ATOM 684 N N . LEU A 1 80 ? -5.204 14.994 20.567 1.00 76.62 80 LEU A N 1
ATOM 685 C CA . LEU A 1 80 ? -5.945 16.246 20.448 1.00 76.62 80 LEU A CA 1
ATOM 686 C C . LEU A 1 80 ? -6.934 16.300 21.613 1.00 76.62 80 LEU A C 1
ATOM 688 O O . LEU A 1 80 ? -7.678 15.346 21.832 1.00 76.62 80 LEU A O 1
ATOM 692 N N . ASP A 1 81 ? -6.879 17.365 22.411 1.00 79.94 81 ASP A N 1
ATOM 693 C CA . ASP A 1 81 ? -7.729 17.555 23.597 1.00 79.94 81 ASP A CA 1
ATOM 694 C C . ASP A 1 81 ? -7.735 16.350 24.561 1.00 79.94 81 ASP A C 1
ATOM 696 O O . ASP A 1 81 ? -8.762 15.947 25.107 1.00 79.94 81 ASP A O 1
ATOM 700 N N . GLY A 1 82 ? -6.567 15.720 24.736 1.00 76.06 82 GLY A N 1
ATOM 701 C CA . GLY A 1 82 ? -6.391 14.547 25.600 1.00 76.06 82 GLY A CA 1
ATOM 702 C C . GLY A 1 82 ? -6.957 13.233 25.042 1.00 76.06 82 GLY A C 1
ATOM 703 O O . GLY A 1 82 ? -6.852 12.204 25.707 1.00 76.06 82 GLY A O 1
ATOM 704 N N . LYS A 1 83 ? -7.521 13.230 23.828 1.00 79.56 83 LYS A N 1
ATOM 705 C CA . LYS A 1 83 ? -7.992 12.027 23.126 1.00 79.56 83 LYS A CA 1
ATOM 706 C C . LYS A 1 83 ? -7.000 11.604 22.048 1.00 79.56 83 LYS A C 1
ATOM 708 O O . LYS A 1 83 ? -6.359 12.444 21.419 1.00 79.56 83 LYS A O 1
ATOM 713 N N . SER A 1 84 ? -6.872 10.292 21.843 1.00 82.94 84 SER A N 1
ATOM 714 C CA . SER A 1 84 ? -6.085 9.753 20.731 1.00 82.94 84 SER A CA 1
ATOM 715 C C . SER A 1 84 ? -6.691 10.219 19.410 1.00 82.94 84 SER A C 1
ATOM 717 O O . SER A 1 84 ? -7.910 10.254 19.265 1.00 82.94 84 SER A O 1
ATOM 719 N N . MET A 1 85 ? -5.834 10.620 18.480 1.00 88.12 85 MET A N 1
ATOM 720 C CA . MET A 1 85 ? -6.243 11.130 17.182 1.00 88.12 85 MET A CA 1
ATOM 721 C C . MET A 1 85 ? -5.332 10.567 16.102 1.00 88.12 85 MET A C 1
ATOM 723 O O . MET A 1 85 ? -4.110 10.655 16.211 1.00 88.12 85 MET A O 1
ATOM 727 N N . LEU A 1 86 ? -5.913 10.042 15.031 1.00 91.31 86 LEU A N 1
ATOM 728 C CA . LEU A 1 86 ? -5.152 9.579 13.879 1.00 91.31 86 LEU A CA 1
ATOM 729 C C . LEU A 1 86 ? -4.542 10.765 13.112 1.00 91.31 86 LEU A C 1
ATOM 731 O O . LEU A 1 86 ? -5.268 11.645 12.644 1.00 91.31 86 LEU A O 1
ATOM 735 N N . LYS A 1 87 ? -3.210 10.785 12.986 1.00 93.56 87 LYS A N 1
ATOM 736 C CA . LYS A 1 87 ? -2.455 11.843 12.296 1.00 93.56 87 LYS A CA 1
ATOM 737 C C . LYS A 1 87 ? -2.067 11.457 10.877 1.00 93.56 87 LYS A C 1
ATOM 739 O O . LYS A 1 87 ? -2.284 12.250 9.970 1.00 93.56 87 LYS A O 1
ATOM 744 N N . GLU A 1 88 ? -1.514 10.261 10.696 1.00 94.25 88 GLU A N 1
ATOM 745 C CA . GLU A 1 88 ? -1.075 9.782 9.384 1.00 94.25 88 GLU A CA 1
ATOM 746 C C . GLU A 1 88 ? -1.435 8.310 9.188 1.00 94.25 88 GLU A C 1
ATOM 748 O O . GLU A 1 88 ? -1.328 7.509 10.122 1.00 94.25 88 GLU A O 1
ATOM 753 N N . VAL A 1 89 ? -1.795 7.953 7.956 1.00 95.12 89 VAL A N 1
ATOM 754 C CA . VAL A 1 89 ? -1.891 6.565 7.490 1.00 95.12 89 VAL A CA 1
ATOM 755 C C . VAL A 1 89 ? -1.191 6.441 6.151 1.00 95.12 89 VAL A C 1
ATOM 757 O O . VAL A 1 89 ? -1.356 7.293 5.283 1.00 95.12 89 VAL A O 1
ATOM 760 N N . LYS A 1 90 ? -0.423 5.366 5.977 1.00 94.31 90 LYS A N 1
ATOM 761 C CA . LYS A 1 90 ? 0.098 4.960 4.669 1.00 94.31 90 LYS A CA 1
ATOM 762 C C . LYS A 1 90 ? -0.157 3.471 4.519 1.00 94.31 90 LYS A C 1
ATOM 764 O O . LYS A 1 90 ? 0.430 2.664 5.243 1.00 94.31 90 LYS A O 1
ATOM 769 N N . LEU A 1 91 ? -1.073 3.129 3.622 1.00 95.38 91 LEU A N 1
ATOM 770 C CA . LEU A 1 91 ? -1.348 1.756 3.221 1.00 95.38 91 LEU A CA 1
ATOM 771 C C . LEU A 1 91 ? -0.851 1.578 1.800 1.00 95.38 91 LEU A C 1
ATOM 773 O O . LEU A 1 91 ? -1.349 2.245 0.900 1.00 95.38 91 LEU A O 1
ATOM 777 N N . CYS A 1 92 ? 0.117 0.696 1.594 1.00 94.56 92 CYS A N 1
ATOM 778 C CA . CYS A 1 92 ? 0.703 0.482 0.276 1.00 94.56 92 CYS A CA 1
ATOM 779 C C . CYS A 1 92 ? 0.749 -1.008 -0.039 1.00 94.56 92 CYS A C 1
ATOM 781 O O . CYS A 1 92 ? 1.162 -1.802 0.801 1.00 94.56 92 CYS A O 1
ATOM 783 N N . TYR A 1 93 ? 0.370 -1.369 -1.257 1.00 95.31 93 TYR A N 1
ATOM 784 C CA . TYR A 1 93 ? 0.507 -2.700 -1.822 1.00 95.31 93 TYR A CA 1
ATOM 785 C C . TYR A 1 93 ? 1.566 -2.691 -2.920 1.00 95.31 93 TYR A C 1
ATOM 787 O O . TYR A 1 93 ? 1.469 -1.913 -3.872 1.00 95.31 93 TYR A O 1
ATOM 795 N N . TYR A 1 94 ? 2.557 -3.566 -2.779 1.00 93.62 94 TYR A N 1
ATOM 796 C CA . TYR A 1 94 ? 3.660 -3.753 -3.712 1.00 93.62 94 TYR A CA 1
ATOM 797 C C . TYR A 1 94 ? 3.527 -5.122 -4.390 1.00 93.62 94 TYR A C 1
ATOM 799 O O . TYR A 1 94 ? 3.924 -6.127 -3.795 1.00 93.62 94 TYR A O 1
ATOM 807 N N . PRO A 1 95 ? 2.978 -5.190 -5.616 1.00 92.25 95 PRO A N 1
ATOM 808 C CA . PRO A 1 95 ? 2.961 -6.424 -6.397 1.00 92.25 95 PRO A CA 1
ATOM 809 C C . PRO A 1 95 ? 4.380 -6.899 -6.740 1.00 92.25 95 PRO A C 1
ATOM 811 O O . PRO A 1 95 ? 5.272 -6.084 -6.987 1.00 92.25 95 PRO A O 1
ATOM 814 N N . TYR A 1 96 ? 4.598 -8.211 -6.822 1.00 90.06 96 TYR A N 1
ATOM 815 C CA . TYR A 1 96 ? 5.896 -8.738 -7.248 1.00 90.06 96 TYR A CA 1
ATOM 816 C C . TYR A 1 96 ? 6.277 -8.199 -8.644 1.00 90.06 96 TYR A C 1
ATOM 818 O O . TYR A 1 96 ? 5.424 -8.206 -9.537 1.00 90.06 96 TYR A O 1
ATOM 826 N N . PRO A 1 97 ? 7.521 -7.719 -8.857 1.00 85.25 97 PRO A N 1
ATOM 827 C CA . PRO A 1 97 ? 7.988 -7.318 -10.174 1.00 85.25 97 PRO A CA 1
ATOM 828 C C . PRO A 1 97 ? 7.979 -8.504 -11.143 1.00 85.25 97 PRO A C 1
ATOM 830 O O . PRO A 1 97 ? 8.795 -9.420 -11.036 1.00 85.25 97 PRO A O 1
ATOM 833 N N . VAL A 1 98 ? 7.059 -8.489 -12.101 1.00 80.44 98 VAL A N 1
ATOM 834 C CA . VAL A 1 98 ? 6.972 -9.469 -13.184 1.00 80.44 98 VAL A CA 1
ATOM 835 C C . VAL A 1 98 ? 7.450 -8.841 -14.477 1.00 80.44 98 VAL A C 1
ATOM 837 O O . VAL A 1 98 ? 7.110 -7.701 -14.785 1.00 80.44 98 VAL A O 1
ATOM 840 N N . LEU A 1 99 ? 8.238 -9.593 -15.244 1.00 69.69 99 LEU A N 1
ATOM 841 C CA . LEU A 1 99 ? 8.666 -9.172 -16.572 1.00 69.69 99 LEU A CA 1
ATOM 842 C C . LEU A 1 99 ? 7.438 -9.004 -17.471 1.00 69.69 99 LEU A C 1
ATOM 844 O O . LEU A 1 99 ? 6.709 -9.966 -17.727 1.00 69.69 99 LEU A O 1
ATOM 848 N N . LEU A 1 100 ? 7.239 -7.796 -17.981 1.00 65.12 100 LEU A N 1
ATOM 849 C CA . LEU A 1 100 ? 6.276 -7.526 -19.028 1.00 65.12 100 LEU A CA 1
ATOM 850 C C . LEU A 1 100 ? 6.823 -8.126 -20.321 1.00 65.12 100 LEU A C 1
ATOM 852 O O . LEU A 1 100 ? 7.940 -7.838 -20.753 1.00 65.12 100 LEU A O 1
ATOM 856 N N . LYS A 1 101 ? 6.025 -8.990 -20.946 1.00 56.25 101 LYS A N 1
ATOM 857 C CA . LYS A 1 101 ? 6.273 -9.457 -22.309 1.00 56.25 101 LYS A CA 1
ATOM 858 C C . LYS A 1 101 ? 5.831 -8.364 -23.284 1.00 56.25 101 LYS A C 1
ATOM 860 O O . LYS A 1 101 ? 4.873 -8.569 -24.011 1.00 56.25 101 LYS A O 1
ATOM 865 N N . GLN A 1 102 ? 6.475 -7.203 -23.240 1.00 54.94 102 GLN A N 1
ATOM 866 C CA . GLN A 1 102 ? 6.408 -6.262 -24.353 1.00 54.94 102 GLN A CA 1
ATOM 867 C C . GLN A 1 102 ? 7.617 -6.534 -25.244 1.00 54.94 102 GLN A C 1
ATOM 869 O O . GLN A 1 102 ? 8.767 -6.505 -24.800 1.00 54.94 102 GLN A O 1
ATOM 874 N N . SER A 1 103 ? 7.322 -6.938 -26.470 1.00 55.88 103 SER A N 1
ATOM 875 C CA . SER A 1 103 ? 8.262 -7.111 -27.565 1.00 55.88 103 SER A CA 1
ATOM 876 C C . SER A 1 103 ? 8.540 -5.765 -28.235 1.00 55.88 103 SER A C 1
ATOM 878 O O . SER A 1 103 ? 7.786 -4.812 -28.055 1.00 55.88 103 SER A O 1
ATOM 880 N N . LEU A 1 104 ? 9.620 -5.681 -29.018 1.00 56.34 104 LEU A N 1
ATOM 881 C CA . LEU A 1 104 ? 9.917 -4.494 -29.832 1.00 56.34 104 LEU A CA 1
ATOM 882 C C . LEU A 1 104 ? 8.709 -4.066 -30.678 1.00 56.34 104 LEU A C 1
ATOM 884 O O . LEU A 1 104 ? 8.379 -2.885 -30.737 1.00 56.34 104 LEU A O 1
ATOM 888 N N . ASN A 1 105 ? 8.035 -5.061 -31.257 1.00 55.94 105 ASN A N 1
ATOM 889 C CA . ASN A 1 105 ? 6.895 -4.894 -32.149 1.00 55.94 105 ASN A CA 1
ATOM 890 C C . ASN A 1 105 ? 5.732 -4.161 -31.469 1.00 55.94 105 ASN A C 1
ATOM 892 O O . ASN A 1 105 ? 5.043 -3.389 -32.117 1.00 55.94 105 ASN A O 1
ATOM 896 N N . ASP A 1 106 ? 5.546 -4.336 -30.154 1.00 65.56 106 ASP A N 1
ATOM 897 C CA . ASP A 1 106 ? 4.475 -3.645 -29.428 1.00 65.56 106 ASP A CA 1
ATOM 898 C C . ASP A 1 106 ? 4.714 -2.124 -29.373 1.00 65.56 106 ASP A C 1
ATOM 900 O O . ASP A 1 106 ? 3.763 -1.347 -29.346 1.00 65.56 106 ASP A O 1
ATOM 904 N N . TYR A 1 107 ? 5.975 -1.676 -29.354 1.00 62.38 107 TYR A N 1
ATOM 905 C CA . TYR A 1 107 ? 6.317 -0.248 -29.363 1.00 62.38 107 TYR A CA 1
ATOM 906 C C . TYR A 1 107 ? 6.363 0.339 -30.771 1.00 62.38 107 TYR A C 1
ATOM 908 O O . TYR A 1 107 ? 5.996 1.500 -30.942 1.00 62.38 107 TYR A O 1
ATOM 916 N N . GLU A 1 108 ? 6.791 -0.451 -31.756 1.00 60.34 108 GLU A N 1
ATOM 917 C CA . GLU A 1 108 ? 6.696 -0.103 -33.178 1.00 60.34 108 GLU A CA 1
ATOM 918 C C . GLU A 1 108 ? 5.231 0.151 -33.560 1.00 60.34 108 GLU A C 1
ATOM 920 O O . GLU A 1 108 ? 4.899 1.232 -34.042 1.00 60.34 108 GLU A O 1
ATOM 925 N N . ASP A 1 109 ? 4.330 -0.758 -33.174 1.00 69.31 109 ASP A N 1
ATOM 926 C CA . ASP A 1 109 ? 2.890 -0.595 -33.367 1.00 69.31 109 ASP A CA 1
ATOM 927 C C . ASP A 1 109 ? 2.349 0.662 -32.658 1.00 69.31 109 ASP A C 1
ATOM 929 O O . ASP A 1 109 ? 1.534 1.395 -33.221 1.00 69.31 109 ASP A O 1
ATOM 933 N N . LEU A 1 110 ? 2.784 0.954 -31.426 1.00 72.31 110 LEU A N 1
ATOM 934 C CA . LEU A 1 110 ? 2.362 2.168 -30.709 1.00 72.31 110 LEU A CA 1
ATOM 935 C C . LEU A 1 110 ? 2.864 3.453 -31.386 1.00 72.31 110 LEU A C 1
ATOM 937 O O . LEU A 1 110 ? 2.133 4.443 -31.430 1.00 72.31 110 LEU A O 1
ATOM 941 N N . PHE A 1 111 ? 4.091 3.444 -31.909 1.00 66.44 111 PHE A N 1
ATOM 942 C CA . PHE A 1 111 ? 4.673 4.556 -32.660 1.00 66.44 111 PHE A CA 1
ATOM 943 C C . PHE A 1 111 ? 3.940 4.803 -33.985 1.00 66.44 111 PHE A C 1
ATOM 945 O O . PHE A 1 111 ? 3.632 5.955 -34.311 1.00 66.44 111 PHE A O 1
ATOM 952 N N . ASP A 1 112 ? 3.632 3.739 -34.721 1.00 71.75 112 ASP A N 1
ATOM 953 C CA . ASP A 1 112 ? 2.999 3.830 -36.035 1.00 71.75 112 ASP A CA 1
ATOM 954 C C . ASP A 1 112 ? 1.533 4.261 -35.951 1.00 71.75 112 ASP A C 1
ATOM 956 O O . ASP A 1 112 ? 1.047 4.980 -36.828 1.00 71.75 112 ASP A O 1
ATOM 960 N N . ASN A 1 113 ? 0.834 3.869 -34.882 1.00 75.88 113 ASN A N 1
ATOM 961 C CA . ASN A 1 113 ? -0.612 4.061 -34.758 1.00 75.88 113 ASN A CA 1
ATOM 962 C C . ASN A 1 113 ? -1.033 5.239 -33.862 1.00 75.88 113 ASN A C 1
ATOM 964 O O . ASN A 1 113 ? -2.229 5.514 -33.750 1.00 75.88 113 ASN A O 1
ATOM 968 N N . THR A 1 114 ? -0.105 5.945 -33.208 1.00 74.75 114 THR A N 1
ATOM 969 C CA . THR A 1 114 ? -0.460 7.139 -32.424 1.00 74.75 114 THR A CA 1
ATOM 970 C C . THR A 1 114 ? -0.613 8.378 -33.312 1.00 74.75 114 THR A C 1
ATOM 972 O O . THR A 1 114 ? 0.256 8.702 -34.123 1.00 74.75 114 THR A O 1
ATOM 975 N N . GLU A 1 115 ? -1.709 9.116 -33.123 1.00 82.19 115 GLU A N 1
ATOM 976 C CA . GLU A 1 115 ? -1.953 10.412 -33.777 1.00 82.19 115 GLU A CA 1
ATOM 977 C C . GLU A 1 115 ? -1.427 11.607 -32.955 1.00 82.19 115 GLU A C 1
ATOM 979 O O . GLU A 1 115 ? -1.388 12.730 -33.451 1.00 82.19 115 GLU A O 1
ATOM 984 N N . ASP A 1 116 ? -1.023 11.387 -31.697 1.00 82.56 116 ASP A N 1
ATOM 985 C CA . ASP A 1 116 ? -0.456 12.427 -30.828 1.00 82.56 116 ASP A CA 1
ATOM 986 C C . ASP A 1 116 ? 1.066 12.508 -31.001 1.00 82.56 116 ASP A C 1
ATOM 988 O O . ASP A 1 116 ? 1.779 11.548 -30.702 1.00 82.56 116 ASP A O 1
ATOM 992 N N . ASP A 1 117 ? 1.565 13.665 -31.441 1.00 60.28 117 ASP A N 1
ATOM 993 C CA . ASP A 1 117 ? 2.988 13.899 -31.720 1.00 60.28 117 ASP A CA 1
ATOM 994 C C . ASP A 1 117 ? 3.899 13.738 -30.487 1.00 60.28 117 ASP A C 1
ATOM 996 O O . ASP A 1 117 ? 5.042 13.291 -30.614 1.00 60.28 117 ASP A O 1
ATOM 1000 N N . ASN A 1 118 ? 3.417 14.058 -29.279 1.00 52.09 118 ASN A N 1
ATOM 1001 C CA . ASN A 1 118 ? 4.210 13.901 -28.055 1.00 52.09 118 ASN A CA 1
ATOM 1002 C C . ASN A 1 118 ? 4.324 12.427 -27.665 1.00 52.09 118 ASN A C 1
ATOM 1004 O O . ASN A 1 118 ? 5.402 11.964 -27.286 1.00 52.09 118 ASN A O 1
ATOM 1008 N N . LEU A 1 119 ? 3.220 11.682 -27.768 1.00 50.81 119 LEU A N 1
ATOM 1009 C CA . LEU A 1 119 ? 3.229 10.237 -27.545 1.00 50.81 119 LEU A CA 1
ATOM 1010 C C . LEU A 1 119 ? 4.021 9.518 -28.634 1.00 50.81 119 LEU A C 1
ATOM 1012 O O . LEU A 1 119 ? 4.744 8.575 -28.332 1.00 50.81 119 LEU A O 1
ATOM 1016 N N . LYS A 1 120 ? 3.967 10.012 -29.873 1.00 55.91 120 LYS A N 1
ATOM 1017 C CA . LYS A 1 120 ? 4.762 9.501 -30.989 1.00 55.91 120 LYS A CA 1
ATOM 1018 C C . LYS A 1 120 ? 6.248 9.610 -30.713 1.00 55.91 120 LYS A C 1
ATOM 1020 O O . LYS A 1 120 ? 6.960 8.618 -30.834 1.00 55.91 120 LYS A O 1
ATOM 1025 N N . GLN A 1 121 ? 6.705 10.784 -30.278 1.00 48.84 121 GLN A N 1
ATOM 1026 C CA . GLN A 1 121 ? 8.100 10.980 -29.892 1.00 48.84 121 GLN A CA 1
ATOM 1027 C C . GLN A 1 121 ? 8.490 10.064 -28.725 1.00 48.84 121 GLN A C 1
ATOM 1029 O O . GLN A 1 121 ? 9.554 9.455 -28.754 1.00 48.84 121 GLN A O 1
ATOM 1034 N N . TYR A 1 122 ? 7.615 9.916 -27.730 1.00 53.53 122 TYR A N 1
ATOM 1035 C CA . TYR A 1 122 ? 7.846 9.024 -26.597 1.00 53.53 122 TYR A CA 1
ATOM 1036 C C . TYR A 1 122 ? 7.971 7.547 -27.015 1.00 53.53 122 TYR A C 1
ATOM 1038 O O . TYR A 1 122 ? 8.924 6.881 -26.613 1.00 53.53 122 TYR A O 1
ATOM 1046 N N . TYR A 1 123 ? 7.056 7.028 -27.841 1.00 57.47 123 TYR A N 1
ATOM 1047 C CA . TYR A 1 123 ? 7.105 5.643 -28.323 1.00 57.47 123 TYR A CA 1
ATOM 1048 C C . TYR A 1 123 ? 8.292 5.396 -29.255 1.00 57.47 123 TYR A C 1
ATOM 1050 O O . TYR A 1 123 ? 8.941 4.359 -29.144 1.00 57.47 123 TYR A O 1
ATOM 1058 N N . TYR A 1 124 ? 8.637 6.371 -30.097 1.00 56.78 124 TYR A N 1
ATOM 1059 C CA . TYR A 1 124 ? 9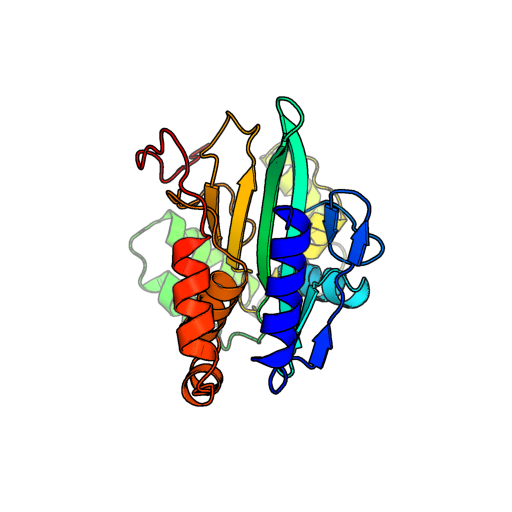.837 6.326 -30.930 1.00 56.78 124 TYR A CA 1
ATOM 1060 C C . TYR A 1 124 ? 11.122 6.268 -30.093 1.00 56.78 124 TYR A C 1
ATOM 1062 O O . TYR A 1 124 ? 12.001 5.443 -30.347 1.00 56.78 124 TYR A O 1
ATOM 1070 N N . ASP A 1 125 ? 11.218 7.097 -29.051 1.00 55.94 125 ASP A N 1
ATOM 1071 C CA . ASP A 1 125 ? 12.359 7.095 -28.136 1.00 55.94 125 ASP A CA 1
ATOM 1072 C C . ASP A 1 125 ? 12.477 5.747 -27.404 1.00 55.94 125 ASP A C 1
ATOM 1074 O O . ASP A 1 125 ? 13.587 5.239 -27.230 1.00 55.94 125 ASP A O 1
ATOM 1078 N N . LEU A 1 126 ? 11.352 5.133 -27.015 1.00 56.41 126 LEU A N 1
ATOM 1079 C CA . LEU A 1 126 ? 11.322 3.792 -26.419 1.00 56.41 126 LEU A CA 1
ATOM 1080 C C . LEU A 1 126 ? 11.755 2.699 -27.406 1.00 56.41 126 LEU A C 1
ATOM 1082 O O . LEU A 1 126 ? 12.589 1.868 -27.046 1.00 56.41 126 LEU A O 1
ATOM 1086 N N . TYR A 1 127 ? 11.253 2.729 -28.643 1.00 57.19 127 TYR A N 1
ATOM 1087 C CA . TYR A 1 127 ? 11.637 1.805 -29.714 1.00 57.19 127 TYR A CA 1
ATOM 1088 C C . TYR A 1 127 ? 13.153 1.842 -29.968 1.00 57.19 127 TYR A C 1
ATOM 1090 O O . TYR A 1 127 ? 13.830 0.813 -29.880 1.00 57.19 127 TYR A O 1
ATOM 1098 N N . LEU A 1 128 ? 13.720 3.041 -30.156 1.00 56.12 128 LEU A N 1
ATOM 1099 C CA . LEU A 1 128 ? 15.164 3.231 -30.330 1.00 56.12 128 LEU A CA 1
ATOM 1100 C C . LEU A 1 128 ? 15.970 2.734 -29.127 1.00 56.12 128 LEU A C 1
ATOM 1102 O O . LEU A 1 128 ? 17.063 2.190 -29.281 1.00 56.12 128 LEU A O 1
ATOM 1106 N N . CYS A 1 129 ? 15.447 2.936 -27.916 1.00 52.47 129 CYS A N 1
ATOM 1107 C CA . CYS A 1 129 ? 16.106 2.501 -26.692 1.00 52.47 129 CYS A CA 1
ATOM 1108 C C . CYS A 1 129 ? 16.179 0.978 -26.547 1.00 52.47 129 CYS A C 1
ATOM 1110 O O . CYS A 1 129 ? 17.074 0.509 -25.846 1.00 52.47 129 CYS A O 1
ATOM 1112 N N . MET A 1 130 ? 15.268 0.238 -27.183 1.00 51.84 130 MET A N 1
ATOM 1113 C CA . MET A 1 130 ? 15.158 -1.216 -27.068 1.00 51.84 130 MET A CA 1
ATOM 1114 C C . MET A 1 130 ? 15.744 -1.979 -28.262 1.00 51.84 130 MET A C 1
ATOM 1116 O O . MET A 1 130 ? 16.017 -3.169 -28.126 1.00 51.84 130 MET A O 1
ATOM 1120 N N . SER A 1 131 ? 15.935 -1.334 -29.418 1.00 51.53 131 SER A N 1
ATOM 1121 C CA . SER A 1 131 ? 16.498 -1.976 -30.613 1.00 51.53 131 SER A CA 1
ATOM 1122 C C . SER A 1 131 ? 17.997 -2.298 -30.462 1.00 51.53 131 SER A C 1
ATOM 1124 O O . SER A 1 131 ? 18.806 -1.427 -30.133 1.00 51.53 131 SER A O 1
ATOM 1126 N N . ASP A 1 132 ? 18.385 -3.544 -30.754 1.00 46.47 132 ASP A N 1
ATOM 1127 C CA . ASP A 1 132 ? 19.782 -4.021 -30.729 1.00 46.47 132 ASP A CA 1
ATOM 1128 C C . ASP A 1 132 ? 20.675 -3.374 -31.817 1.00 46.47 132 ASP A C 1
ATOM 1130 O O . ASP A 1 132 ? 21.901 -3.508 -31.783 1.00 46.47 132 ASP A O 1
ATOM 1134 N N . GLU A 1 133 ? 20.091 -2.636 -32.771 1.00 43.62 133 GLU A N 1
ATOM 1135 C CA . GLU A 1 133 ? 20.787 -2.044 -33.926 1.00 43.62 133 GLU A CA 1
ATOM 1136 C C . GLU A 1 133 ? 21.869 -1.011 -33.564 1.00 43.62 133 GLU A C 1
ATOM 1138 O O . GLU A 1 133 ? 22.711 -0.688 -34.402 1.00 43.62 133 GLU A O 1
ATOM 1143 N N . PHE A 1 134 ? 21.922 -0.531 -32.316 1.00 43.31 134 PHE A N 1
ATOM 1144 C CA . PHE A 1 134 ? 22.906 0.468 -31.880 1.00 43.31 134 PHE A CA 1
ATOM 1145 C C . PHE A 1 134 ? 24.089 -0.059 -31.052 1.00 43.31 134 PHE A C 1
ATOM 1147 O O . PHE A 1 134 ? 24.898 0.747 -30.593 1.00 43.31 134 PHE A O 1
ATOM 1154 N N . GLY A 1 135 ? 24.258 -1.380 -30.896 1.00 42.66 135 GLY A N 1
ATOM 1155 C CA . GLY A 1 135 ? 25.536 -1.975 -30.463 1.00 42.66 135 GLY A CA 1
ATOM 1156 C C . GLY A 1 135 ? 26.173 -1.334 -29.217 1.00 42.66 135 GLY A C 1
ATOM 1157 O O . GLY A 1 135 ? 27.359 -0.990 -29.226 1.00 42.66 135 GLY A O 1
ATOM 1158 N N . PHE A 1 136 ? 25.395 -1.126 -28.151 1.00 42.25 136 PHE A N 1
ATOM 1159 C CA . PHE A 1 136 ? 25.846 -0.390 -26.968 1.00 42.25 136 PHE A CA 1
ATOM 1160 C C . PHE A 1 136 ? 26.873 -1.179 -26.145 1.00 42.25 136 PHE A C 1
ATOM 1162 O O . PHE A 1 136 ? 26.545 -1.936 -25.233 1.00 42.25 136 PHE A O 1
ATOM 1169 N N . ASN A 1 137 ? 28.151 -0.927 -26.422 1.00 41.59 137 ASN A N 1
ATOM 1170 C CA . ASN A 1 137 ? 29.235 -1.213 -25.494 1.00 41.59 137 ASN A CA 1
ATOM 1171 C C . ASN A 1 137 ? 29.236 -0.118 -24.410 1.00 41.59 137 ASN A C 1
ATOM 1173 O O . ASN A 1 137 ? 29.519 1.055 -24.667 1.00 41.59 137 ASN A O 1
ATOM 1177 N N . ILE A 1 138 ? 28.819 -0.485 -23.200 1.00 48.28 138 ILE A N 1
ATOM 1178 C CA . ILE A 1 138 ? 28.562 0.425 -22.080 1.00 48.28 138 ILE A CA 1
ATOM 1179 C C . ILE A 1 138 ? 29.894 0.910 -21.487 1.00 48.28 138 ILE A C 1
ATOM 1181 O O . ILE A 1 138 ? 30.385 0.335 -20.526 1.00 48.28 138 ILE A O 1
ATOM 1185 N N . HIS A 1 139 ? 30.482 1.972 -22.047 1.00 50.28 139 HIS A N 1
ATOM 1186 C CA . HIS A 1 139 ? 31.308 2.978 -21.350 1.00 50.28 139 HIS A CA 1
ATOM 1187 C C . HIS A 1 139 ? 31.785 4.064 -22.335 1.00 50.28 139 HIS A C 1
ATOM 1189 O O . HIS A 1 139 ? 32.136 3.758 -23.468 1.00 50.28 139 HIS A O 1
ATOM 1195 N N . SER A 1 140 ? 31.801 5.331 -21.885 1.00 47.25 140 SER A N 1
ATOM 1196 C CA . SER A 1 140 ? 32.043 6.619 -22.595 1.00 47.25 140 SER A CA 1
ATOM 1197 C C . SER A 1 140 ? 30.815 7.392 -23.111 1.00 47.25 140 SER A C 1
ATOM 1199 O O . SER A 1 140 ? 30.774 8.615 -22.986 1.00 47.25 140 SER A O 1
ATOM 1201 N N . GLN A 1 141 ? 29.761 6.738 -23.609 1.00 50.09 141 GLN A N 1
ATOM 1202 C CA . GLN A 1 141 ? 28.576 7.462 -24.113 1.00 50.09 141 GLN A CA 1
ATOM 1203 C C . GLN A 1 141 ? 27.671 8.022 -23.000 1.00 50.09 141 GLN A C 1
ATOM 1205 O O . GLN A 1 141 ? 26.955 9.000 -23.210 1.00 50.09 141 GLN A O 1
ATOM 1210 N N . ILE A 1 142 ? 27.750 7.440 -21.800 1.00 51.19 142 ILE A N 1
ATOM 1211 C CA . ILE A 1 142 ? 27.002 7.868 -20.608 1.00 51.19 142 ILE A CA 1
ATOM 1212 C C . ILE A 1 142 ? 27.445 9.261 -20.146 1.00 51.19 142 ILE A C 1
ATOM 1214 O O . ILE A 1 142 ? 26.599 10.087 -19.812 1.00 51.19 142 ILE A O 1
ATOM 1218 N N . ASP A 1 143 ? 28.746 9.554 -20.194 1.00 51.00 143 ASP A N 1
ATOM 1219 C CA . ASP A 1 143 ? 29.267 10.866 -19.799 1.00 51.00 143 ASP A CA 1
ATOM 1220 C C . ASP A 1 143 ? 28.844 11.952 -20.795 1.00 51.00 143 ASP A C 1
ATOM 1222 O O . ASP A 1 143 ? 28.467 13.053 -20.399 1.00 51.00 143 ASP A O 1
ATOM 1226 N N . ASN A 1 144 ? 28.786 11.622 -22.087 1.00 51.00 144 ASN A N 1
ATOM 1227 C CA . ASN A 1 144 ? 28.337 12.554 -23.122 1.00 51.00 144 ASN A CA 1
ATOM 1228 C C . ASN A 1 144 ? 26.820 12.797 -23.082 1.00 51.00 144 ASN A C 1
ATOM 1230 O O . ASN A 1 144 ? 26.381 13.935 -23.246 1.00 51.00 144 ASN A O 1
ATOM 1234 N N . ALA A 1 145 ? 26.013 11.765 -22.815 1.00 51.94 145 ALA A N 1
ATOM 1235 C CA . ALA A 1 145 ? 24.572 11.921 -22.614 1.00 51.94 145 ALA A CA 1
ATOM 1236 C C . ALA A 1 145 ? 24.274 12.776 -21.373 1.00 51.94 145 ALA A C 1
ATOM 1238 O O . ALA A 1 145 ? 23.446 13.683 -21.446 1.00 51.94 145 ALA A O 1
ATOM 1239 N N . LYS A 1 146 ? 25.013 12.556 -20.277 1.00 48.00 146 LYS A N 1
ATOM 1240 C CA . LYS A 1 146 ? 24.957 13.367 -19.054 1.00 48.00 146 LYS A CA 1
ATOM 1241 C C . LYS A 1 146 ? 25.278 14.840 -19.335 1.00 48.00 146 LYS A C 1
ATOM 1243 O O . LYS A 1 146 ? 24.457 15.705 -19.040 1.00 48.00 146 LYS A O 1
ATOM 1248 N N . ILE A 1 147 ? 26.403 15.118 -19.999 1.00 53.44 147 ILE A N 1
ATOM 1249 C CA . ILE A 1 147 ? 26.834 16.482 -20.359 1.00 53.44 147 ILE A CA 1
ATOM 1250 C C . ILE A 1 147 ? 25.814 17.180 -21.272 1.00 53.44 147 ILE A C 1
ATOM 1252 O O . ILE A 1 147 ? 25.549 18.372 -21.105 1.00 53.44 147 ILE A O 1
ATOM 1256 N N . ASN A 1 148 ? 25.224 16.460 -22.229 1.00 53.88 148 ASN A N 1
ATOM 1257 C CA . ASN A 1 148 ? 24.267 17.033 -23.176 1.00 53.88 148 ASN A CA 1
ATOM 1258 C C . ASN A 1 148 ? 22.897 17.314 -22.540 1.00 53.88 148 ASN A C 1
ATOM 1260 O O . ASN A 1 148 ? 22.281 18.332 -22.856 1.00 53.88 148 ASN A O 1
ATOM 1264 N N . PHE A 1 149 ? 22.432 16.466 -21.619 1.00 48.06 149 PHE A N 1
ATOM 1265 C CA . PHE A 1 149 ? 21.162 16.673 -20.917 1.00 48.06 149 PHE A CA 1
ATOM 1266 C C . PHE A 1 149 ? 21.259 17.775 -19.852 1.00 48.06 149 PHE A C 1
ATOM 1268 O O . PHE A 1 149 ? 20.377 18.633 -19.776 1.00 48.06 149 PHE A O 1
ATOM 1275 N N . GLU A 1 150 ? 22.355 17.806 -19.086 1.00 55.22 150 GLU A N 1
ATOM 1276 C CA . GLU A 1 150 ? 22.645 18.860 -18.102 1.00 55.22 150 GLU A CA 1
ATOM 1277 C C . GLU A 1 150 ? 22.767 20.233 -18.783 1.00 55.22 150 GLU A C 1
ATOM 1279 O O . GLU A 1 150 ? 22.193 21.211 -18.302 1.00 55.22 150 GLU A O 1
ATOM 1284 N N . LYS A 1 151 ? 23.419 20.302 -19.956 1.00 54.00 151 LYS A N 1
ATOM 1285 C CA . LYS A 1 151 ? 23.486 21.526 -20.776 1.00 54.00 151 LYS A CA 1
ATOM 1286 C C . LYS A 1 151 ? 22.136 21.964 -21.339 1.00 54.00 1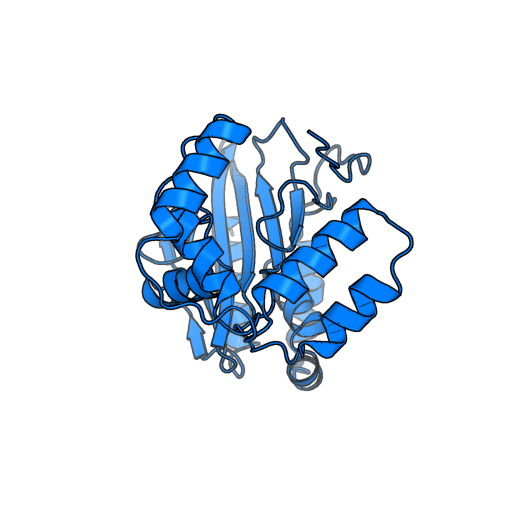51 LYS A C 1
ATOM 1288 O O . LYS A 1 151 ? 21.906 23.164 -21.453 1.00 54.00 151 LYS A O 1
ATOM 1293 N N . LYS A 1 152 ? 21.268 21.026 -21.731 1.00 48.16 152 LYS A N 1
ATOM 1294 C CA . LYS A 1 152 ? 19.994 21.343 -22.397 1.00 48.16 152 LYS A CA 1
ATOM 1295 C C . LYS A 1 152 ? 18.897 21.772 -21.419 1.00 48.16 152 LYS A C 1
ATOM 1297 O O . LYS A 1 152 ? 18.068 22.598 -21.788 1.00 48.16 152 LYS A O 1
ATOM 1302 N N . TYR A 1 153 ? 18.896 21.246 -20.192 1.00 48.31 153 TYR A N 1
ATOM 1303 C CA . TYR A 1 153 ? 17.800 21.464 -19.235 1.00 48.31 153 TYR A CA 1
ATOM 1304 C C . TYR A 1 153 ? 18.227 22.075 -17.891 1.00 48.31 153 TYR A C 1
ATOM 1306 O O . TYR A 1 153 ? 17.364 22.378 -17.074 1.00 48.31 153 TYR A O 1
ATOM 1314 N N . GLY A 1 154 ? 19.526 22.287 -17.644 1.00 46.16 154 GLY A N 1
ATOM 1315 C CA . GLY A 1 154 ? 20.019 23.037 -16.480 1.00 46.16 154 GLY A CA 1
ATOM 1316 C C . GLY A 1 154 ? 19.854 22.344 -15.120 1.00 46.16 154 GLY A C 1
ATOM 1317 O O . GLY A 1 154 ? 19.980 22.999 -14.088 1.00 46.16 154 GLY A O 1
ATOM 1318 N N . TYR A 1 155 ? 19.577 21.038 -15.094 1.00 51.84 155 TYR A N 1
ATOM 1319 C CA . TYR A 1 155 ? 19.414 20.261 -13.861 1.00 51.84 155 TYR A CA 1
ATOM 1320 C C . TYR A 1 155 ? 20.593 19.314 -13.640 1.00 51.84 155 TYR A C 1
ATOM 1322 O O . TYR A 1 155 ? 20.920 18.520 -14.516 1.00 51.84 155 TYR A O 1
ATOM 1330 N N . ASN A 1 156 ? 21.184 19.368 -12.445 1.00 54.69 156 ASN A N 1
ATOM 1331 C CA . ASN A 1 156 ? 22.236 18.460 -11.991 1.00 54.69 156 ASN A CA 1
ATOM 1332 C C . ASN A 1 156 ? 21.574 17.226 -11.351 1.00 54.69 156 ASN A C 1
ATOM 1334 O O . ASN A 1 156 ? 21.010 17.325 -10.259 1.00 54.69 156 ASN A O 1
ATOM 1338 N N . TRP A 1 157 ? 21.549 16.092 -12.055 1.00 51.16 157 TRP A N 1
ATOM 1339 C CA . TRP A 1 157 ? 20.911 14.867 -11.559 1.00 51.16 157 TRP A CA 1
ATOM 1340 C C . TRP A 1 157 ? 21.918 14.004 -10.793 1.00 51.16 157 TRP A C 1
ATOM 1342 O O . TRP A 1 157 ? 23.015 13.728 -11.277 1.00 51.16 157 TRP A O 1
ATOM 1352 N N . GLU A 1 158 ? 21.521 13.523 -9.613 1.00 53.75 158 GLU A N 1
ATOM 1353 C CA . GLU A 1 158 ? 22.338 12.610 -8.806 1.00 53.75 158 GLU A CA 1
ATOM 1354 C C . GLU A 1 158 ? 22.671 11.317 -9.588 1.00 53.75 158 GLU A C 1
ATOM 1356 O O . GLU A 1 158 ? 21.757 10.703 -10.159 1.00 53.75 158 GLU A O 1
ATOM 1361 N N . PRO A 1 159 ? 23.939 10.849 -9.598 1.00 48.59 159 PRO A N 1
ATOM 1362 C CA . PRO A 1 159 ? 24.398 9.718 -10.415 1.00 48.59 159 PRO A CA 1
ATOM 1363 C C . PRO A 1 159 ? 23.579 8.429 -10.271 1.00 48.59 159 PRO A C 1
ATOM 1365 O O . PRO A 1 159 ? 23.413 7.681 -11.234 1.00 48.59 159 PRO A O 1
ATOM 1368 N N . ASP A 1 160 ? 23.030 8.165 -9.086 1.00 47.25 160 ASP A N 1
ATOM 1369 C CA . ASP A 1 160 ? 22.233 6.963 -8.829 1.00 47.25 160 ASP A CA 1
ATOM 1370 C C . ASP A 1 160 ? 20.828 7.014 -9.435 1.00 47.25 160 ASP A C 1
ATOM 1372 O O . ASP A 1 160 ? 20.253 5.959 -9.722 1.00 47.25 160 ASP A O 1
ATOM 1376 N N . THR A 1 161 ? 20.306 8.219 -9.683 1.00 50.16 161 THR A N 1
ATOM 1377 C CA . THR A 1 161 ? 19.042 8.427 -10.404 1.00 50.16 161 THR A CA 1
ATOM 1378 C C . THR A 1 161 ? 19.239 8.137 -11.888 1.00 50.16 161 THR A C 1
ATOM 1380 O O . THR A 1 161 ? 18.457 7.400 -12.482 1.00 50.16 161 THR A O 1
ATOM 1383 N N . LEU A 1 162 ? 20.342 8.627 -12.466 1.00 51.41 162 LEU A N 1
ATOM 1384 C CA . LEU A 1 162 ? 20.719 8.346 -13.855 1.00 51.41 162 LEU A CA 1
ATOM 1385 C C . LEU A 1 162 ? 20.945 6.849 -14.086 1.00 51.41 162 LEU A C 1
ATOM 1387 O O . LEU A 1 162 ? 20.433 6.290 -15.050 1.00 51.41 162 LEU A O 1
ATOM 1391 N N . ARG A 1 163 ? 21.651 6.172 -13.171 1.00 49.22 163 ARG A N 1
ATOM 1392 C CA . ARG A 1 163 ? 21.824 4.712 -13.231 1.00 49.22 163 ARG A CA 1
ATOM 1393 C C . ARG A 1 163 ? 20.498 3.957 -13.146 1.00 49.22 163 ARG A C 1
ATOM 1395 O O . ARG A 1 163 ? 20.367 2.943 -13.816 1.00 49.22 163 ARG A O 1
ATOM 1402 N N . GLY A 1 164 ? 19.534 4.437 -12.355 1.00 48.12 164 GLY A N 1
ATOM 1403 C CA . GLY A 1 164 ? 18.179 3.874 -12.307 1.00 48.12 164 GLY A CA 1
ATOM 1404 C C . GLY A 1 164 ? 17.485 3.934 -13.669 1.00 48.12 164 GLY A C 1
ATOM 1405 O O . GLY A 1 164 ? 17.089 2.897 -14.182 1.00 48.12 164 GLY A O 1
ATOM 1406 N N . LEU A 1 165 ? 17.473 5.115 -14.290 1.00 49.28 165 LEU A N 1
ATOM 1407 C CA . LEU A 1 165 ? 16.880 5.351 -15.616 1.00 49.28 165 LEU A CA 1
ATOM 1408 C C . LEU A 1 165 ? 17.588 4.592 -16.757 1.00 49.28 165 LEU A C 1
ATOM 1410 O O . LEU A 1 165 ? 16.989 4.267 -17.775 1.00 49.28 165 LEU A O 1
ATOM 1414 N N . LEU A 1 166 ? 18.885 4.315 -16.618 1.00 50.41 166 LEU A N 1
ATOM 1415 C CA . LEU A 1 166 ? 19.644 3.489 -17.566 1.00 50.41 166 LEU A CA 1
ATOM 1416 C C . LEU A 1 166 ? 19.385 1.992 -17.366 1.00 50.41 166 LEU A C 1
ATOM 1418 O O . LEU A 1 166 ? 19.389 1.230 -18.327 1.00 50.41 166 LEU A O 1
ATOM 1422 N N . PHE A 1 167 ? 19.152 1.563 -16.128 1.00 46.97 167 PHE A N 1
ATOM 1423 C CA . PHE A 1 167 ? 18.773 0.188 -15.823 1.00 46.97 167 PHE A CA 1
ATOM 1424 C C . PHE A 1 167 ? 17.348 -0.112 -16.319 1.00 46.97 167 PHE A C 1
ATOM 1426 O O . PHE A 1 167 ? 17.131 -1.176 -16.891 1.00 46.97 167 PHE A O 1
ATOM 1433 N N . ASP A 1 168 ? 16.431 0.861 -16.215 1.00 48.72 168 ASP A N 1
ATOM 1434 C CA . ASP A 1 168 ? 15.099 0.853 -16.856 1.00 48.72 168 ASP A CA 1
ATOM 1435 C C . ASP A 1 168 ? 15.182 0.555 -18.359 1.00 48.72 168 ASP A C 1
ATOM 1437 O O . ASP A 1 168 ? 14.326 -0.110 -18.928 1.00 48.72 168 ASP A O 1
ATOM 1441 N N . LYS A 1 169 ? 16.237 1.065 -18.998 1.00 49.19 169 LYS A N 1
ATOM 1442 C CA . LYS A 1 169 ? 16.444 1.031 -20.445 1.00 49.19 169 LYS A CA 1
ATOM 1443 C C . LYS A 1 169 ? 17.059 -0.279 -20.958 1.00 49.19 169 LYS A C 1
ATOM 1445 O O . LYS A 1 169 ? 16.854 -0.623 -22.114 1.00 49.19 169 LYS A O 1
ATOM 1450 N N . ILE A 1 170 ? 17.837 -0.987 -20.136 1.00 47.66 170 ILE A N 1
ATOM 1451 C CA . ILE A 1 170 ? 18.598 -2.185 -20.553 1.00 47.66 170 ILE A CA 1
ATOM 1452 C C . ILE A 1 170 ? 17.836 -3.483 -20.259 1.00 47.66 170 ILE A C 1
ATOM 1454 O O . ILE A 1 170 ? 18.021 -4.487 -20.946 1.00 47.66 170 ILE A O 1
ATOM 1458 N N . TYR A 1 171 ? 16.990 -3.493 -19.230 1.00 48.16 171 TYR A N 1
ATOM 1459 C CA . TYR A 1 171 ? 16.299 -4.699 -18.787 1.00 48.16 171 TYR A CA 1
ATOM 1460 C C . TYR A 1 171 ? 14.822 -4.655 -19.175 1.00 48.16 171 TYR A C 1
ATOM 1462 O O . TYR A 1 171 ? 14.195 -3.603 -19.160 1.00 48.16 171 TYR A O 1
ATOM 1470 N N . LYS A 1 172 ? 14.262 -5.824 -19.519 1.00 53.88 172 LYS A N 1
ATOM 1471 C CA . LYS A 1 172 ? 12.835 -5.993 -19.830 1.00 53.88 172 LYS A CA 1
ATOM 1472 C C . LYS A 1 172 ? 11.979 -5.293 -18.769 1.00 53.88 172 LYS A C 1
ATOM 1474 O O . LYS A 1 172 ? 12.170 -5.537 -17.576 1.00 53.88 172 LYS A O 1
ATOM 1479 N N . ASN A 1 173 ? 11.040 -4.461 -19.219 1.00 56.94 173 ASN A N 1
ATOM 1480 C CA . ASN A 1 173 ? 10.147 -3.709 -18.346 1.00 56.94 173 ASN A CA 1
ATOM 1481 C C . ASN A 1 173 ? 9.439 -4.632 -17.346 1.00 56.94 173 ASN A C 1
ATOM 1483 O O . ASN A 1 173 ? 9.074 -5.758 -17.678 1.00 56.94 173 ASN A O 1
ATOM 1487 N N . THR A 1 174 ? 9.237 -4.154 -16.121 1.00 64.31 174 THR A N 1
ATOM 1488 C CA . THR A 1 174 ? 8.396 -4.827 -15.118 1.00 64.31 174 THR A CA 1
ATOM 1489 C C . THR A 1 174 ? 7.134 -4.009 -14.875 1.00 64.31 174 THR A C 1
ATOM 1491 O O . THR A 1 174 ? 7.056 -2.863 -15.313 1.00 64.31 174 THR A O 1
ATOM 1494 N N . ASN A 1 175 ? 6.122 -4.572 -14.210 1.00 70.12 175 ASN A N 1
ATOM 1495 C CA . ASN A 1 175 ? 4.986 -3.775 -13.739 1.00 70.12 175 ASN A CA 1
ATOM 1496 C C . ASN A 1 175 ? 5.479 -2.527 -12.991 1.00 70.12 175 ASN A C 1
ATOM 1498 O O . ASN A 1 175 ? 6.421 -2.577 -12.208 1.00 70.12 175 ASN A O 1
ATOM 1502 N N . TYR A 1 176 ? 4.835 -1.394 -13.256 1.00 66.25 176 TYR A N 1
ATOM 1503 C CA . TYR A 1 176 ? 5.458 -0.091 -13.027 1.00 66.25 176 TYR A CA 1
ATOM 1504 C C . TYR A 1 176 ? 5.189 0.524 -11.650 1.00 66.25 176 TYR A C 1
ATOM 1506 O O . TYR A 1 176 ? 5.618 1.654 -11.406 1.00 66.25 176 TYR A O 1
ATOM 1514 N N . SER A 1 177 ? 4.416 -0.114 -10.762 1.00 75.25 177 SER A N 1
ATOM 1515 C CA . SER A 1 177 ? 3.913 0.597 -9.579 1.00 75.25 177 SER A CA 1
ATOM 1516 C C . SER A 1 177 ? 3.372 -0.240 -8.434 1.00 75.25 177 SER A C 1
ATOM 1518 O O . SER A 1 177 ? 2.868 -1.347 -8.607 1.00 75.25 177 SER A O 1
ATOM 1520 N N . HIS A 1 178 ? 3.392 0.404 -7.268 1.00 87.25 178 HIS A N 1
ATOM 1521 C CA . HIS A 1 178 ? 2.597 0.070 -6.097 1.00 87.25 178 HIS A CA 1
ATOM 1522 C C . HIS A 1 178 ? 1.240 0.789 -6.132 1.00 87.25 178 HIS A C 1
ATOM 1524 O O . HIS A 1 178 ? 1.092 1.845 -6.746 1.00 87.25 178 HIS A O 1
ATOM 1530 N N . PHE A 1 179 ? 0.251 0.251 -5.430 1.00 89.50 179 PHE A N 1
ATOM 1531 C CA . PHE A 1 179 ? -1.012 0.935 -5.154 1.00 89.50 179 PHE A CA 1
ATOM 1532 C C . PHE A 1 179 ? -0.995 1.437 -3.713 1.00 89.50 179 PHE A C 1
ATOM 1534 O O . PHE A 1 179 ? -0.653 0.672 -2.813 1.00 89.50 179 PHE A O 1
ATOM 1541 N N . ARG A 1 180 ? -1.346 2.701 -3.463 1.00 90.31 180 ARG A N 1
ATOM 1542 C CA . ARG A 1 180 ? -1.320 3.261 -2.105 1.00 90.31 180 ARG A CA 1
ATOM 1543 C C . ARG A 1 180 ? -2.521 4.127 -1.769 1.00 90.31 180 ARG A C 1
ATOM 1545 O O . ARG A 1 180 ? -3.064 4.809 -2.633 1.00 90.31 180 ARG A O 1
ATOM 1552 N N . MET A 1 181 ? -2.865 4.129 -0.487 1.00 93.00 181 MET A N 1
ATOM 1553 C CA . MET A 1 181 ? -3.740 5.089 0.168 1.00 93.00 181 MET A CA 1
ATOM 1554 C C . MET A 1 181 ? -2.928 5.858 1.203 1.00 93.00 181 MET A C 1
ATOM 1556 O O . MET A 1 181 ? -2.328 5.258 2.100 1.00 93.00 181 MET A O 1
ATOM 1560 N N . ASP A 1 182 ? -2.939 7.177 1.082 1.00 91.50 182 ASP A N 1
ATOM 1561 C CA . ASP A 1 182 ? -2.350 8.076 2.059 1.00 91.50 182 ASP A CA 1
ATOM 1562 C C . ASP A 1 182 ? -3.438 8.842 2.796 1.00 91.50 182 ASP A C 1
ATOM 1564 O O . ASP A 1 182 ? -4.419 9.290 2.202 1.00 91.50 182 ASP A O 1
ATOM 1568 N N . TYR A 1 183 ? -3.213 9.052 4.085 1.00 93.31 183 TYR A N 1
ATOM 1569 C CA . TYR A 1 183 ? -3.906 10.047 4.879 1.00 93.31 183 TYR A CA 1
ATOM 1570 C C . TYR A 1 183 ? -2.890 10.874 5.658 1.00 93.31 183 TYR A C 1
ATOM 1572 O O . TYR A 1 183 ? -2.011 10.320 6.320 1.00 93.31 183 TYR A O 1
ATOM 1580 N N . ASP A 1 184 ? -3.043 12.190 5.608 1.00 91.75 184 ASP A N 1
ATOM 1581 C CA . ASP A 1 184 ? -2.289 13.140 6.417 1.00 91.75 184 ASP A CA 1
ATOM 1582 C C . ASP A 1 184 ? -3.255 14.207 6.936 1.00 91.75 184 ASP A C 1
ATOM 1584 O O . ASP A 1 184 ? -3.848 14.977 6.178 1.00 91.75 184 ASP A O 1
ATOM 1588 N N . TYR A 1 185 ? -3.438 14.250 8.253 1.00 90.12 185 TYR A N 1
ATOM 1589 C CA . TYR A 1 185 ? -4.326 15.215 8.889 1.00 90.12 185 TYR A CA 1
ATOM 1590 C C . TYR A 1 185 ? -3.864 16.670 8.696 1.00 90.12 185 TYR A C 1
ATOM 1592 O O . TYR A 1 185 ? -4.705 17.576 8.642 1.00 90.12 185 TYR A O 1
ATOM 1600 N N . ALA A 1 186 ? -2.547 16.891 8.638 1.00 89.12 186 ALA A N 1
ATOM 1601 C CA . ALA A 1 186 ? -1.920 18.208 8.642 1.00 89.12 186 ALA A CA 1
ATOM 1602 C C . ALA A 1 186 ? -1.718 18.787 7.236 1.00 89.12 186 ALA A C 1
ATOM 1604 O O . ALA A 1 186 ? -1.368 19.963 7.112 1.00 89.12 186 ALA A O 1
ATOM 1605 N N . VAL A 1 187 ? -1.932 17.994 6.182 1.00 85.56 187 VAL A N 1
ATOM 1606 C CA . VAL A 1 187 ? -1.701 18.456 4.815 1.00 85.56 187 VAL A CA 1
ATOM 1607 C C . VAL A 1 187 ? -2.703 19.533 4.402 1.00 85.56 187 VAL A C 1
ATOM 1609 O O . VAL A 1 187 ? -3.909 19.435 4.633 1.00 85.56 187 VAL A O 1
ATOM 1612 N N . THR A 1 188 ? -2.177 20.584 3.778 1.00 81.38 188 THR A N 1
ATOM 1613 C CA . THR A 1 188 ? -2.950 21.727 3.266 1.00 81.38 188 THR A CA 1
ATOM 1614 C C . THR A 1 188 ? -2.748 21.956 1.770 1.00 81.38 188 THR A C 1
ATOM 1616 O O . THR A 1 188 ? -3.497 22.711 1.157 1.00 81.38 188 THR A O 1
ATOM 1619 N N . THR A 1 189 ? -1.742 21.313 1.171 1.00 77.62 189 THR A N 1
ATOM 1620 C CA . THR A 1 189 ? -1.368 21.475 -0.241 1.00 77.62 189 THR A CA 1
ATOM 1621 C C . THR A 1 189 ? -2.175 20.588 -1.187 1.00 77.62 189 THR A C 1
ATOM 1623 O O . THR A 1 189 ? -2.252 20.888 -2.376 1.00 77.62 189 THR A O 1
ATOM 1626 N N . HIS A 1 190 ? -2.769 19.511 -0.673 1.00 78.31 190 HIS A N 1
ATOM 1627 C CA . HIS A 1 190 ? -3.613 18.575 -1.410 1.00 78.31 190 HIS A CA 1
ATOM 1628 C C . HIS A 1 190 ? -4.705 17.988 -0.498 1.00 78.31 190 HIS A C 1
ATOM 1630 O O . HIS A 1 190 ? -4.885 18.469 0.623 1.00 78.31 190 HIS A O 1
ATOM 1636 N N . GLN A 1 191 ? -5.488 17.009 -0.969 1.00 84.56 191 GLN A N 1
ATOM 1637 C CA . GLN A 1 191 ? -6.562 16.438 -0.150 1.00 84.56 191 GLN A CA 1
ATOM 1638 C C . GLN A 1 191 ? -5.977 15.599 0.990 1.00 84.56 191 GLN A C 1
ATOM 1640 O O . GLN A 1 191 ? -4.911 14.997 0.856 1.00 84.56 191 GLN A O 1
ATOM 1645 N N . LYS A 1 192 ? -6.684 15.565 2.126 1.00 89.62 192 LYS A N 1
ATOM 1646 C CA . LYS A 1 192 ? -6.222 14.859 3.331 1.00 89.62 192 LYS A CA 1
ATOM 1647 C C . LYS A 1 192 ? -6.118 13.355 3.146 1.00 89.62 192 LYS A C 1
ATOM 1649 O O . LYS A 1 192 ? -5.320 12.741 3.841 1.00 89.62 192 LYS A O 1
ATOM 1654 N N . CYS A 1 193 ? -6.939 12.770 2.274 1.00 90.75 193 CYS A N 1
ATOM 1655 C CA . CYS A 1 193 ? -6.938 11.341 1.996 1.00 90.75 193 CYS A CA 1
ATOM 1656 C C . CYS A 1 193 ? -7.000 11.088 0.489 1.00 90.75 193 CYS A C 1
ATOM 1658 O O . CYS A 1 193 ? -7.865 11.635 -0.199 1.00 90.75 193 CYS A O 1
ATOM 1660 N N . GLU A 1 194 ? -6.058 10.300 -0.025 1.00 89.94 194 GLU A N 1
ATOM 1661 C CA . GLU A 1 194 ? -5.824 10.137 -1.460 1.00 89.94 194 GLU A CA 1
ATOM 1662 C C . GLU A 1 194 ? -5.421 8.695 -1.793 1.00 89.94 194 GLU A C 1
ATOM 1664 O O . GLU A 1 194 ? -4.661 8.063 -1.060 1.00 89.94 194 GLU A O 1
ATOM 1669 N N . LEU A 1 195 ? -5.895 8.192 -2.931 1.00 88.69 195 LEU A N 1
ATOM 1670 C CA . LEU A 1 195 ? -5.364 7.010 -3.599 1.00 88.69 195 LEU A CA 1
ATOM 1671 C C . LEU A 1 195 ? -4.365 7.424 -4.675 1.00 88.69 195 LEU A C 1
ATOM 1673 O O . LEU A 1 195 ? -4.576 8.395 -5.407 1.00 88.69 195 LEU A O 1
ATOM 1677 N N . GLN A 1 196 ? -3.299 6.648 -4.812 1.00 84.88 196 GLN A N 1
ATOM 1678 C CA . GLN A 1 196 ? -2.253 6.889 -5.792 1.00 84.88 196 GLN A CA 1
ATOM 1679 C C . GLN A 1 196 ? -1.755 5.560 -6.373 1.00 84.88 196 GLN A C 1
ATOM 1681 O O . GLN A 1 196 ? -1.604 4.564 -5.662 1.00 84.88 196 GLN A O 1
ATOM 1686 N N . PHE A 1 197 ? -1.483 5.564 -7.678 1.00 80.50 197 PHE A N 1
ATOM 1687 C CA . PHE A 1 197 ? -0.754 4.500 -8.361 1.00 80.50 197 PHE A CA 1
ATOM 1688 C C . PHE A 1 197 ? 0.682 4.971 -8.603 1.00 80.50 197 PHE A C 1
ATOM 1690 O O . PHE A 1 197 ? 0.921 5.996 -9.244 1.00 80.50 197 PHE A O 1
ATOM 1697 N N . GLY A 1 198 ? 1.638 4.240 -8.041 1.00 72.19 198 GLY A N 1
ATOM 1698 C CA . GLY A 1 198 ? 3.060 4.533 -8.139 1.00 72.19 198 GLY A CA 1
ATOM 1699 C C . GLY A 1 198 ? 3.509 5.764 -7.383 1.00 72.19 198 GLY A C 1
ATOM 1700 O O . GLY A 1 198 ? 2.784 6.346 -6.583 1.00 72.19 198 GLY A O 1
ATOM 1701 N N . ALA A 1 199 ? 4.715 6.225 -7.707 1.00 62.88 199 ALA A N 1
ATOM 1702 C CA . ALA A 1 199 ? 5.270 7.478 -7.201 1.00 62.88 199 ALA A CA 1
ATOM 1703 C C . ALA A 1 199 ? 4.758 8.728 -7.957 1.00 62.88 199 ALA A C 1
ATOM 1705 O O . ALA A 1 199 ? 5.258 9.834 -7.726 1.00 62.88 199 ALA A O 1
ATOM 1706 N N . VAL A 1 200 ? 3.761 8.580 -8.843 1.00 65.69 200 VAL A N 1
ATOM 1707 C CA . VAL A 1 200 ? 3.212 9.668 -9.667 1.00 65.69 200 VAL A CA 1
ATOM 1708 C C . VAL A 1 200 ? 2.416 10.647 -8.801 1.00 65.69 200 VAL A C 1
ATOM 1710 O O . VAL A 1 200 ? 1.250 10.441 -8.485 1.00 65.69 200 VAL A O 1
ATOM 1713 N N . LYS A 1 201 ? 3.049 11.761 -8.421 1.00 64.31 201 LYS A N 1
ATOM 1714 C CA . LYS A 1 201 ? 2.412 12.807 -7.599 1.00 64.31 201 LYS A CA 1
ATOM 1715 C C . LYS A 1 201 ? 1.385 13.648 -8.364 1.00 64.31 201 LYS A C 1
ATOM 1717 O O . LYS A 1 201 ? 0.594 14.343 -7.737 1.00 64.31 201 LYS A O 1
ATOM 1722 N N . SER A 1 202 ? 1.420 13.603 -9.693 1.00 63.59 202 SER A N 1
ATOM 1723 C CA . SER A 1 202 ? 0.550 14.373 -10.588 1.00 63.59 202 SER A CA 1
ATOM 1724 C C . SER A 1 202 ? -0.775 13.687 -10.910 1.00 63.59 202 SER A C 1
ATOM 1726 O O . SER A 1 202 ? -1.565 14.232 -11.673 1.00 63.59 202 SER A O 1
ATOM 1728 N N . ILE A 1 203 ? -1.022 12.489 -10.377 1.00 69.12 203 ILE A N 1
ATOM 1729 C CA . ILE A 1 203 ? -2.307 11.805 -10.504 1.00 69.12 203 ILE A CA 1
ATOM 1730 C C . ILE A 1 203 ? -2.622 11.185 -9.150 1.00 69.12 203 ILE A C 1
ATOM 1732 O O . ILE A 1 203 ? -2.056 10.165 -8.761 1.00 69.12 203 ILE A O 1
ATOM 1736 N N . ARG A 1 204 ? -3.526 11.833 -8.421 1.00 77.44 204 ARG A N 1
ATOM 1737 C CA . ARG A 1 204 ? -4.028 11.366 -7.132 1.00 77.44 204 ARG A CA 1
ATOM 1738 C C . ARG A 1 204 ? -5.537 11.475 -7.112 1.00 77.44 204 ARG A C 1
ATOM 1740 O O . ARG A 1 204 ? -6.090 12.470 -7.581 1.00 77.44 204 ARG A O 1
ATOM 1747 N N . PHE A 1 205 ? -6.176 10.443 -6.583 1.00 84.44 205 PHE A N 1
ATOM 1748 C CA . PHE A 1 205 ? -7.623 10.344 -6.503 1.00 84.44 205 PHE A CA 1
ATOM 1749 C C . PHE A 1 205 ? -8.043 10.617 -5.065 1.00 84.44 205 PHE A C 1
ATOM 1751 O O . PHE A 1 205 ? -7.766 9.796 -4.190 1.00 84.44 205 PHE A O 1
ATOM 1758 N N . PRO A 1 206 ? -8.664 11.764 -4.783 1.00 87.00 206 PRO A N 1
ATOM 1759 C CA . PRO A 1 206 ? -9.084 12.071 -3.433 1.00 87.00 206 PRO A CA 1
ATOM 1760 C C . PRO A 1 206 ? -10.211 11.125 -3.014 1.00 87.00 206 PRO A C 1
ATOM 1762 O O . PRO A 1 206 ? -11.103 10.827 -3.807 1.00 87.00 206 PRO A O 1
ATOM 1765 N N . ILE A 1 207 ? -10.169 10.652 -1.770 1.00 88.38 207 ILE A N 1
ATOM 1766 C CA . ILE A 1 207 ? -11.209 9.788 -1.204 1.00 88.38 207 ILE A CA 1
ATOM 1767 C C . ILE A 1 207 ? -11.770 10.386 0.082 1.00 88.38 207 ILE A C 1
ATOM 1769 O O . ILE A 1 207 ? -11.065 11.020 0.866 1.00 88.38 207 ILE A O 1
ATOM 1773 N N . ASP A 1 208 ? -13.059 10.164 0.310 1.00 89.38 208 ASP A N 1
ATOM 1774 C CA . ASP A 1 208 ? -13.809 10.731 1.433 1.00 89.38 208 ASP A CA 1
ATOM 1775 C C . ASP A 1 208 ? -13.568 10.005 2.761 1.00 89.38 208 ASP A C 1
ATOM 1777 O O . ASP A 1 208 ? -14.236 10.293 3.756 1.00 89.38 208 ASP A O 1
ATOM 1781 N N . ARG A 1 209 ? -12.654 9.027 2.789 1.00 90.62 209 ARG A N 1
ATOM 1782 C CA . ARG A 1 209 ? -12.550 8.089 3.903 1.00 90.62 209 ARG A CA 1
ATOM 1783 C C . ARG A 1 209 ? -11.170 7.468 4.047 1.00 90.62 209 ARG A C 1
ATOM 1785 O O . ARG A 1 209 ? -10.629 6.931 3.086 1.00 90.62 209 ARG A O 1
ATOM 1792 N N . VAL A 1 210 ? -10.670 7.413 5.277 1.00 91.75 210 VAL A N 1
ATOM 1793 C CA . VAL A 1 210 ? -9.520 6.571 5.628 1.00 91.75 210 VAL A CA 1
ATOM 1794 C C . VAL A 1 210 ? -9.990 5.123 5.732 1.00 91.75 210 VAL A C 1
ATOM 1796 O O . VAL A 1 210 ? -10.876 4.806 6.532 1.00 91.75 210 VAL A O 1
ATOM 1799 N N . LEU A 1 211 ? -9.404 4.241 4.924 1.00 92.00 211 LEU A N 1
ATOM 1800 C CA . LEU A 1 211 ? -9.753 2.821 4.912 1.00 92.00 211 LEU A CA 1
ATOM 1801 C C . LEU A 1 211 ? -9.225 2.100 6.162 1.00 92.00 211 LEU A C 1
ATOM 1803 O O . LEU A 1 211 ? -8.051 2.214 6.518 1.00 92.00 211 LEU A O 1
ATOM 1807 N N . ASP A 1 212 ? -10.087 1.292 6.784 1.00 92.81 212 ASP A N 1
ATOM 1808 C CA . ASP A 1 212 ? -9.662 0.235 7.711 1.00 92.81 212 ASP A CA 1
ATOM 1809 C C . ASP A 1 212 ? -8.691 -0.732 6.996 1.00 92.81 212 ASP A C 1
ATOM 1811 O O . ASP A 1 212 ? -8.918 -1.061 5.824 1.00 92.81 212 ASP A O 1
ATOM 1815 N N . PRO A 1 213 ? -7.633 -1.233 7.667 1.00 94.19 213 PRO A N 1
ATOM 1816 C CA . PRO A 1 213 ? -6.635 -2.078 7.011 1.00 94.19 213 PRO A CA 1
ATOM 1817 C C . PRO A 1 213 ? -7.242 -3.349 6.409 1.00 94.19 213 PRO A C 1
ATOM 1819 O O . PRO A 1 213 ? -6.779 -3.811 5.373 1.00 94.19 213 PRO A O 1
ATOM 1822 N N . PHE A 1 214 ? -8.321 -3.892 6.987 1.00 94.19 214 PHE A N 1
ATOM 1823 C CA . PHE A 1 214 ? -8.989 -5.067 6.426 1.00 94.19 214 PHE A CA 1
ATOM 1824 C C . PHE A 1 214 ? -9.660 -4.749 5.088 1.00 94.19 214 PHE A C 1
ATOM 1826 O O . PHE A 1 214 ? -9.649 -5.582 4.188 1.00 94.19 214 PHE A O 1
ATOM 1833 N N . LEU A 1 215 ? -10.241 -3.552 4.939 1.00 93.88 215 LEU A N 1
ATOM 1834 C CA . LEU A 1 215 ? -10.815 -3.126 3.660 1.00 93.88 215 LEU A CA 1
ATOM 1835 C C . LEU A 1 215 ? -9.738 -2.873 2.608 1.00 93.88 215 LEU A C 1
ATOM 1837 O O . LEU A 1 215 ? -9.978 -3.108 1.429 1.00 93.88 215 LEU A O 1
ATOM 1841 N N . PHE A 1 216 ? -8.558 -2.410 3.022 1.00 94.69 216 PHE A N 1
ATOM 1842 C CA . PHE A 1 216 ? -7.428 -2.289 2.108 1.00 94.69 216 PHE A CA 1
ATOM 1843 C C . PHE A 1 216 ? -6.954 -3.665 1.623 1.00 94.69 216 PHE A C 1
ATOM 1845 O O . PHE A 1 216 ? -6.787 -3.855 0.424 1.00 94.69 216 PHE A O 1
ATOM 1852 N N . PHE A 1 217 ? -6.826 -4.643 2.526 1.00 93.81 217 PHE A N 1
ATOM 1853 C CA . PHE A 1 217 ? -6.546 -6.037 2.160 1.00 93.81 217 PHE A CA 1
ATOM 1854 C C . PHE A 1 217 ? -7.607 -6.600 1.217 1.00 93.81 217 PHE A C 1
ATOM 1856 O O . PHE A 1 217 ? -7.266 -7.164 0.184 1.00 93.81 217 PHE A O 1
ATOM 1863 N N . ASP A 1 218 ? -8.887 -6.402 1.530 1.00 91.81 218 ASP A N 1
ATOM 1864 C CA . ASP A 1 218 ? -9.975 -6.799 0.642 1.00 91.81 218 ASP A CA 1
ATOM 1865 C C . ASP A 1 218 ? -9.819 -6.210 -0.766 1.00 91.81 218 ASP A C 1
ATOM 1867 O O . ASP A 1 218 ? -9.871 -6.937 -1.755 1.00 91.81 218 ASP A O 1
ATOM 1871 N N . LEU A 1 219 ? -9.598 -4.897 -0.857 1.00 91.44 219 LEU A N 1
ATOM 1872 C CA . LEU A 1 219 ? -9.411 -4.211 -2.129 1.00 91.44 219 LEU A CA 1
ATOM 1873 C C . LEU A 1 219 ? -8.230 -4.796 -2.910 1.00 91.44 219 LEU A C 1
ATOM 1875 O O . LEU A 1 219 ? -8.360 -5.036 -4.110 1.00 91.44 219 LEU A O 1
ATOM 1879 N N . VAL A 1 220 ? -7.105 -5.048 -2.236 1.00 92.12 220 VAL A N 1
ATOM 1880 C CA . VAL A 1 220 ? -5.913 -5.639 -2.851 1.00 92.12 220 VAL A CA 1
ATOM 1881 C C . VAL A 1 220 ? -6.213 -7.028 -3.394 1.00 92.12 220 VAL A C 1
ATOM 1883 O O . VAL A 1 220 ? -5.981 -7.279 -4.574 1.00 92.12 220 VAL A O 1
ATOM 1886 N N . PHE A 1 221 ? -6.778 -7.909 -2.571 1.00 90.25 221 PHE A N 1
ATOM 1887 C CA . PHE A 1 221 ? -7.053 -9.282 -2.979 1.00 90.25 221 PHE A CA 1
ATOM 1888 C C . PHE A 1 221 ? -8.076 -9.333 -4.117 1.00 90.25 221 PHE A C 1
ATOM 1890 O O . PHE A 1 221 ? -7.836 -9.984 -5.127 1.00 90.25 221 PHE A O 1
ATOM 1897 N N . LYS A 1 222 ? -9.164 -8.560 -4.033 1.00 88.56 222 LYS A N 1
ATOM 1898 C CA . LYS A 1 222 ? -10.151 -8.465 -5.120 1.00 88.56 222 LYS A CA 1
ATOM 1899 C C . LYS A 1 222 ? -9.564 -7.973 -6.439 1.00 88.56 222 LYS A C 1
ATOM 1901 O O . LYS A 1 222 ? -10.003 -8.419 -7.496 1.00 88.56 222 LYS A O 1
ATOM 1906 N N . SER A 1 223 ? -8.651 -7.005 -6.378 1.00 87.12 223 SER A N 1
ATOM 1907 C CA . SER A 1 223 ? -8.178 -6.294 -7.573 1.00 87.12 223 SER A CA 1
ATOM 1908 C C . SER A 1 223 ? -6.954 -6.946 -8.206 1.00 87.12 223 SER A C 1
ATOM 1910 O O . SER A 1 223 ? -6.820 -6.918 -9.425 1.00 87.12 223 SER A O 1
ATOM 1912 N N . PHE A 1 224 ? -6.060 -7.511 -7.392 1.00 85.06 224 PHE A N 1
ATOM 1913 C CA . PHE A 1 224 ? -4.743 -7.973 -7.836 1.00 85.06 224 PHE A CA 1
ATOM 1914 C C . PHE A 1 224 ? -4.492 -9.463 -7.592 1.00 85.06 224 PHE A C 1
ATOM 1916 O O . PHE A 1 224 ? -3.654 -10.029 -8.283 1.00 85.06 224 PHE A O 1
ATOM 1923 N N . LEU A 1 225 ? -5.212 -10.097 -6.661 1.00 84.44 225 LEU A N 1
ATOM 1924 C CA . LEU A 1 225 ? -5.046 -11.510 -6.289 1.00 84.44 225 LEU A CA 1
ATOM 1925 C C . LEU A 1 225 ? -6.394 -12.240 -6.386 1.00 84.44 225 LEU A C 1
ATOM 1927 O O . LEU A 1 225 ? -6.858 -12.872 -5.440 1.00 84.44 225 LEU A O 1
ATOM 1931 N N . LYS A 1 226 ? -7.086 -12.078 -7.520 1.00 79.38 226 LYS A N 1
ATOM 1932 C CA . LYS A 1 226 ? -8.483 -12.510 -7.671 1.00 79.38 226 LYS A CA 1
ATOM 1933 C C . LYS A 1 226 ? -8.665 -14.018 -7.465 1.00 79.38 226 LYS A C 1
ATOM 1935 O O . LYS A 1 226 ? -9.604 -14.423 -6.785 1.00 79.38 226 LYS A O 1
ATOM 1940 N N . ASP A 1 227 ? -7.749 -14.822 -8.000 1.00 79.69 227 ASP A N 1
ATOM 1941 C CA . ASP A 1 227 ? -7.792 -16.281 -7.858 1.00 79.69 227 ASP A CA 1
ATOM 1942 C C . ASP A 1 227 ? -7.659 -16.704 -6.381 1.00 79.69 227 ASP A C 1
ATOM 1944 O O . ASP A 1 227 ? -8.343 -17.618 -5.918 1.00 79.69 227 ASP A O 1
ATOM 1948 N N . ASP A 1 228 ? -6.842 -15.987 -5.607 1.00 79.12 228 ASP A N 1
ATOM 1949 C CA . ASP A 1 228 ? -6.700 -16.181 -4.161 1.00 79.12 228 ASP A CA 1
ATOM 1950 C C . ASP A 1 228 ? -7.940 -15.699 -3.395 1.00 79.12 228 ASP A C 1
ATOM 1952 O O . ASP A 1 228 ? -8.392 -16.339 -2.441 1.00 79.12 228 ASP A O 1
ATOM 1956 N N . TYR A 1 229 ? -8.529 -14.582 -3.831 1.00 78.00 229 TYR A N 1
ATOM 1957 C CA . TYR A 1 229 ? -9.725 -13.998 -3.230 1.00 78.00 229 TYR A CA 1
ATOM 1958 C C . TYR A 1 229 ? -10.947 -14.923 -3.322 1.00 78.00 229 TYR A C 1
ATOM 1960 O O . TYR A 1 229 ? -11.688 -15.061 -2.345 1.00 78.00 229 TYR A O 1
ATOM 1968 N N . ASP A 1 230 ? -11.152 -15.585 -4.461 1.00 74.06 230 ASP A N 1
ATOM 1969 C CA . ASP A 1 230 ? -12.291 -16.491 -4.659 1.00 74.06 230 ASP A CA 1
ATOM 1970 C C . ASP A 1 230 ? -12.219 -17.719 -3.726 1.00 74.06 230 ASP A C 1
ATOM 1972 O O . ASP A 1 230 ? -13.249 -18.260 -3.317 1.00 74.06 230 ASP A O 1
ATOM 1976 N N . ASN A 1 231 ? -11.013 -18.095 -3.290 1.00 71.94 231 ASN A N 1
ATOM 1977 C CA . ASN A 1 231 ? -10.773 -19.167 -2.319 1.00 71.94 231 ASN A CA 1
ATOM 1978 C C . ASN A 1 231 ? -10.888 -18.711 -0.849 1.00 71.94 231 ASN A C 1
ATOM 1980 O O . ASN A 1 231 ? -10.888 -19.535 0.067 1.00 71.94 231 ASN A O 1
ATOM 1984 N N . LEU A 1 232 ? -11.029 -17.408 -0.593 1.00 73.19 232 LEU A N 1
ATOM 1985 C CA . LEU A 1 232 ? -10.947 -16.795 0.740 1.00 73.19 232 LEU A CA 1
ATOM 1986 C C . LEU A 1 232 ? -12.245 -16.911 1.568 1.00 73.19 232 LEU A C 1
ATOM 1988 O O . LEU A 1 232 ? -12.348 -16.319 2.645 1.00 73.19 232 LEU A O 1
ATOM 1992 N N . ILE A 1 233 ? -13.253 -17.657 1.092 1.00 61.84 233 ILE A N 1
ATOM 1993 C CA . ILE A 1 233 ? -14.608 -17.738 1.671 1.00 61.84 233 ILE A CA 1
ATOM 1994 C C . ILE A 1 233 ? -14.590 -18.437 3.047 1.00 61.84 233 ILE A C 1
ATOM 1996 O O . ILE A 1 233 ? -14.940 -19.605 3.200 1.00 61.84 233 ILE A O 1
ATOM 2000 N N . LYS A 1 234 ? -14.218 -17.686 4.089 1.00 63.19 234 LYS A N 1
ATOM 2001 C CA . LYS A 1 234 ? -14.324 -18.055 5.508 1.00 63.19 234 LYS A CA 1
ATOM 2002 C C . LYS A 1 234 ? -15.472 -17.278 6.164 1.00 63.19 234 LYS A C 1
ATOM 2004 O O . LYS A 1 234 ? -15.701 -16.107 5.858 1.00 63.19 234 LYS A O 1
ATOM 2009 N N . TYR A 1 235 ? -16.178 -17.901 7.111 1.00 56.78 235 TYR A N 1
ATOM 2010 C CA . TYR A 1 235 ? -17.316 -17.293 7.828 1.00 56.78 235 TYR A CA 1
ATOM 2011 C C . TYR A 1 235 ? -16.957 -15.946 8.493 1.00 56.78 235 TYR A C 1
ATOM 2013 O O . TYR A 1 235 ? -17.752 -15.003 8.486 1.00 56.78 235 TYR A O 1
ATOM 2021 N N . ASP A 1 236 ? -15.724 -15.816 8.990 1.00 75.38 236 ASP A N 1
ATOM 2022 C CA . ASP A 1 236 ? -15.244 -14.600 9.651 1.00 75.38 236 ASP A CA 1
ATOM 2023 C C . ASP A 1 236 ? -14.997 -13.429 8.690 1.00 75.38 236 ASP A C 1
ATOM 2025 O O . ASP A 1 236 ? -15.147 -12.268 9.082 1.00 75.38 236 ASP A O 1
ATOM 2029 N N . TYR A 1 237 ? -14.703 -13.694 7.415 1.00 84.56 237 TYR A N 1
ATOM 2030 C CA . TYR A 1 237 ? -14.376 -12.649 6.447 1.00 84.56 237 TYR A CA 1
ATOM 2031 C C . TYR A 1 237 ? -15.510 -11.611 6.324 1.00 84.56 237 TYR A C 1
ATOM 2033 O O . TYR A 1 237 ? -15.288 -10.407 6.475 1.00 84.56 237 TYR A O 1
ATOM 2041 N N . LYS A 1 238 ? -16.763 -12.066 6.157 1.00 84.75 238 LYS A N 1
ATOM 2042 C CA . LYS A 1 238 ? -17.935 -11.179 5.997 1.00 84.75 238 LYS A CA 1
ATOM 2043 C C . LYS A 1 238 ? -18.154 -10.287 7.220 1.00 84.75 238 LYS A C 1
ATOM 2045 O O . LYS A 1 238 ? -18.469 -9.104 7.080 1.00 84.75 238 LYS A O 1
ATOM 2050 N N . LYS A 1 239 ? -17.965 -10.837 8.423 1.00 88.75 239 LYS A N 1
ATOM 2051 C CA . LYS A 1 239 ? -18.050 -10.085 9.681 1.00 88.75 239 LYS A CA 1
ATOM 2052 C C . LYS A 1 239 ? -16.988 -8.988 9.720 1.00 88.75 239 LYS A C 1
ATOM 2054 O O . LYS A 1 239 ? -17.312 -7.833 9.995 1.00 88.75 239 LYS A O 1
ATOM 2059 N N . HIS A 1 240 ? -15.736 -9.325 9.419 1.00 89.62 240 HIS A N 1
ATOM 2060 C CA . HIS A 1 240 ? -14.632 -8.369 9.457 1.00 89.62 240 HIS A CA 1
ATOM 2061 C C . HIS A 1 240 ? -14.718 -7.299 8.365 1.00 89.62 240 HIS A C 1
ATOM 2063 O O . HIS A 1 240 ? -14.351 -6.154 8.636 1.00 89.62 240 HIS A O 1
ATOM 2069 N N . PHE A 1 241 ? -15.293 -7.625 7.207 1.00 89.56 241 PHE A N 1
ATOM 2070 C CA . PHE A 1 241 ? -15.613 -6.671 6.147 1.00 89.56 241 PHE A CA 1
ATOM 2071 C C . PHE A 1 241 ? -16.665 -5.640 6.586 1.00 89.56 241 PHE A C 1
ATOM 2073 O O . PHE A 1 241 ? -16.465 -4.434 6.433 1.00 89.56 241 PHE A O 1
ATOM 2080 N N . ILE A 1 242 ? -17.769 -6.088 7.200 1.00 89.00 242 ILE A N 1
ATOM 2081 C CA . ILE A 1 242 ? -18.812 -5.188 7.728 1.00 89.00 242 ILE A CA 1
ATOM 2082 C C . ILE A 1 242 ? -18.238 -4.273 8.815 1.00 89.00 242 ILE A C 1
ATOM 2084 O O . ILE A 1 242 ? -18.511 -3.072 8.818 1.00 89.00 242 ILE A O 1
ATOM 2088 N N . LEU A 1 243 ? -17.413 -4.819 9.715 1.00 89.19 243 LEU A N 1
ATOM 2089 C CA . LEU A 1 243 ? -16.723 -4.015 10.724 1.00 89.19 243 LEU A CA 1
ATOM 2090 C C . LEU A 1 243 ? -15.802 -2.982 10.065 1.00 89.19 243 LEU A C 1
ATOM 2092 O O . LEU A 1 243 ? -15.877 -1.811 10.418 1.00 89.19 243 LEU A O 1
ATOM 2096 N N . GLY A 1 244 ? -15.006 -3.372 9.068 1.00 88.38 244 GLY A N 1
ATOM 2097 C CA . GLY A 1 244 ? -14.119 -2.447 8.361 1.00 88.38 244 GLY A CA 1
ATOM 2098 C C . GLY A 1 244 ? -14.870 -1.257 7.758 1.00 88.38 244 GLY A C 1
ATOM 2099 O O . GLY A 1 244 ? -14.440 -0.116 7.913 1.00 88.38 244 GLY A O 1
ATOM 2100 N N . LYS A 1 245 ? -16.056 -1.486 7.172 1.00 88.44 245 LYS A N 1
ATOM 2101 C CA . LYS A 1 245 ? -16.917 -0.394 6.675 1.00 88.44 245 LYS A CA 1
ATOM 2102 C C . LYS A 1 245 ? -17.360 0.560 7.778 1.00 88.44 245 LYS A C 1
ATOM 2104 O O . LYS A 1 245 ? -17.386 1.766 7.559 1.00 88.44 245 LYS A O 1
ATOM 2109 N N . ARG A 1 246 ? -17.703 0.025 8.951 1.00 86.50 246 ARG A N 1
ATOM 2110 C CA . ARG A 1 246 ? -18.156 0.812 10.104 1.00 86.50 246 ARG A CA 1
ATOM 2111 C C . ARG A 1 246 ? -17.042 1.663 10.719 1.00 86.50 246 ARG A C 1
ATOM 2113 O O . ARG A 1 246 ? -17.336 2.742 11.216 1.00 86.50 246 ARG A O 1
ATOM 2120 N N . TYR A 1 247 ? -15.806 1.168 10.717 1.00 84.31 247 TYR A N 1
ATOM 2121 C CA . TYR A 1 247 ? -14.660 1.826 11.359 1.00 84.31 247 TYR A CA 1
ATOM 2122 C C . TYR A 1 247 ? -13.799 2.660 10.412 1.00 84.31 247 TYR A C 1
ATOM 2124 O O . TYR A 1 247 ? -12.844 3.293 10.852 1.00 84.31 247 TYR A O 1
ATOM 2132 N N . SER A 1 248 ? -14.130 2.687 9.125 1.00 86.50 248 SER A N 1
ATOM 2133 C CA . SER A 1 248 ? -13.470 3.597 8.198 1.00 86.50 248 SER A CA 1
ATOM 2134 C C . SER A 1 248 ? -13.871 5.041 8.515 1.00 86.50 248 SER A C 1
ATOM 2136 O O . SER A 1 248 ? -15.057 5.346 8.660 1.00 86.50 248 SER A O 1
ATOM 2138 N N . ILE A 1 249 ? -12.884 5.924 8.638 1.00 85.81 249 ILE A N 1
ATOM 2139 C CA . ILE A 1 249 ? -13.069 7.284 9.163 1.00 85.81 249 ILE A CA 1
ATOM 2140 C C . ILE A 1 249 ? -13.446 8.212 8.015 1.00 85.81 249 ILE A C 1
ATOM 2142 O O . ILE A 1 249 ? -12.680 8.326 7.063 1.00 85.81 249 ILE A O 1
ATOM 2146 N N . LEU A 1 250 ? -14.599 8.878 8.102 1.00 87.69 250 LEU A N 1
ATOM 2147 C CA . LEU A 1 250 ? -14.995 9.903 7.133 1.00 87.69 250 LEU A CA 1
ATOM 2148 C C . LEU A 1 250 ? -14.109 11.146 7.269 1.00 87.69 250 LEU A C 1
ATOM 2150 O O . LEU A 1 250 ? -13.790 11.577 8.376 1.00 87.69 250 LEU A O 1
ATOM 2154 N N . ILE A 1 251 ? -13.725 11.718 6.133 1.00 85.50 251 ILE A N 1
ATOM 2155 C CA . ILE A 1 251 ? -12.961 12.958 6.067 1.00 85.50 251 ILE A CA 1
ATOM 2156 C C . ILE A 1 251 ? -13.931 14.136 6.094 1.00 85.50 251 ILE A C 1
ATOM 2158 O O . ILE A 1 251 ? -14.679 14.371 5.143 1.00 85.50 251 ILE A O 1
ATOM 2162 N N . ASP A 1 252 ? -13.884 14.909 7.176 1.00 78.00 252 ASP A N 1
ATOM 2163 C CA . ASP A 1 252 ? -14.665 16.137 7.287 1.00 78.00 252 ASP A CA 1
ATOM 2164 C C . ASP A 1 252 ? -14.287 17.133 6.184 1.00 78.00 252 ASP A C 1
ATOM 2166 O O . ASP A 1 252 ? -13.108 17.350 5.888 1.00 78.00 252 ASP A O 1
ATOM 2170 N N . ASN A 1 253 ? -15.297 17.798 5.618 1.00 73.00 253 ASN A N 1
ATOM 2171 C CA . ASN A 1 253 ? -15.143 18.801 4.560 1.00 73.00 253 ASN A CA 1
ATOM 2172 C C . ASN A 1 253 ? -14.457 18.278 3.283 1.00 73.00 253 ASN A C 1
ATOM 2174 O O . ASN A 1 253 ? -13.803 19.055 2.580 1.00 73.00 253 ASN A O 1
ATOM 2178 N N . PHE A 1 254 ? -14.613 16.986 2.973 1.00 78.50 254 PHE A N 1
ATOM 2179 C CA . PHE A 1 254 ? -14.164 16.413 1.706 1.00 78.50 254 PHE A CA 1
ATOM 2180 C C . PHE A 1 254 ? -14.732 17.192 0.511 1.00 78.50 254 PHE A C 1
ATOM 2182 O O . PHE A 1 254 ? -15.930 17.474 0.439 1.00 78.50 254 PHE A O 1
ATOM 2189 N N . LYS A 1 255 ? -13.859 17.534 -0.439 1.00 69.00 255 LYS A N 1
ATOM 2190 C CA . LYS A 1 255 ? -14.239 18.140 -1.716 1.00 69.00 255 LYS A CA 1
ATOM 2191 C C . LYS A 1 255 ? -13.632 17.312 -2.836 1.00 69.00 255 LYS A C 1
ATOM 2193 O O . LYS A 1 255 ? -12.415 17.301 -3.000 1.00 69.00 255 LYS A O 1
ATOM 2198 N N . GLU A 1 256 ? -14.483 16.709 -3.657 1.00 69.25 256 GLU A N 1
ATOM 2199 C CA . GLU A 1 256 ? -14.106 15.876 -4.812 1.00 69.25 256 GLU A CA 1
ATOM 2200 C C . GLU A 1 256 ? -13.486 16.684 -5.977 1.00 69.25 256 GLU A C 1
ATOM 2202 O O . GLU A 1 256 ? -13.339 16.210 -7.097 1.00 69.25 256 GLU A O 1
ATOM 2207 N N . ASN A 1 257 ? -13.095 17.936 -5.741 1.00 62.28 257 ASN A N 1
ATOM 2208 C CA . ASN A 1 257 ? -12.800 18.897 -6.800 1.00 62.28 257 ASN A CA 1
ATOM 2209 C C . ASN A 1 257 ? -11.368 18.809 -7.356 1.00 62.28 257 ASN A C 1
ATOM 2211 O O . ASN A 1 257 ? -10.937 19.754 -8.006 1.00 62.28 257 ASN A O 1
ATOM 2215 N N . ASN A 1 258 ? -10.599 17.744 -7.102 1.00 51.66 258 ASN A N 1
ATOM 2216 C CA . ASN A 1 258 ? -9.187 17.696 -7.496 1.00 51.66 258 ASN A CA 1
ATOM 2217 C C . ASN A 1 258 ? -8.700 16.281 -7.840 1.00 51.66 258 ASN A C 1
ATOM 2219 O O . ASN A 1 258 ? -8.040 15.638 -7.028 1.00 51.66 258 ASN A O 1
ATOM 2223 N N . ILE A 1 259 ? -8.889 15.842 -9.087 1.00 55.78 259 ILE A N 1
ATOM 2224 C CA . ILE A 1 259 ? -7.816 15.059 -9.713 1.00 55.78 259 ILE A CA 1
ATOM 2225 C C . ILE A 1 259 ? -6.696 16.073 -9.956 1.00 55.78 259 ILE A C 1
ATOM 2227 O O . ILE A 1 259 ? -6.793 16.897 -10.866 1.00 55.78 259 ILE A O 1
ATOM 2231 N N . PHE A 1 260 ? -5.682 16.090 -9.089 1.00 52.00 260 PHE A N 1
ATOM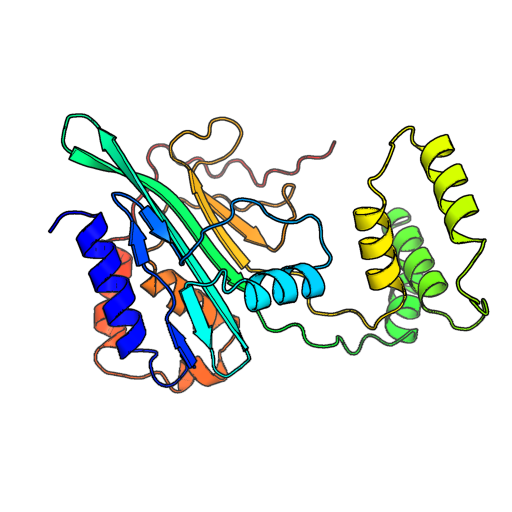 2232 C CA . PHE A 1 260 ? -4.576 17.047 -9.171 1.00 52.00 260 PHE A CA 1
ATOM 2233 C C . PHE A 1 260 ? -3.733 16.809 -10.426 1.00 52.00 260 PHE A C 1
ATOM 2235 O O . PHE A 1 260 ? -2.658 16.236 -10.325 1.00 52.00 260 PHE A O 1
ATOM 2242 N N . LYS A 1 261 ? -4.148 17.305 -11.598 1.00 44.81 261 LYS A N 1
ATOM 2243 C CA . LYS A 1 261 ? -3.234 17.494 -12.731 1.00 44.81 261 LYS A CA 1
ATOM 2244 C C . LYS A 1 261 ? -2.270 18.622 -12.367 1.00 44.81 261 LYS A C 1
ATOM 2246 O O . LYS A 1 261 ? -2.512 19.779 -12.698 1.00 44.81 261 LYS A O 1
ATOM 2251 N N . THR A 1 262 ? -1.178 18.321 -11.669 1.00 39.09 262 THR A N 1
ATOM 2252 C CA . THR A 1 262 ? -0.038 19.247 -11.646 1.00 39.09 262 THR A CA 1
ATOM 2253 C C . THR A 1 262 ? 0.629 19.196 -13.019 1.00 39.09 262 THR A C 1
ATOM 2255 O O . THR A 1 262 ? 1.617 18.501 -13.221 1.00 39.09 262 THR A O 1
ATOM 2258 N N . LEU A 1 263 ? 0.047 19.910 -13.985 1.00 34.75 263 LEU A N 1
ATOM 2259 C CA . LEU A 1 263 ? 0.776 20.368 -15.161 1.00 34.75 263 LEU A CA 1
ATOM 2260 C C . LEU A 1 263 ? 1.681 21.500 -14.666 1.00 34.75 263 LEU A C 1
ATOM 2262 O O . LEU A 1 263 ? 1.214 22.610 -14.415 1.00 34.75 263 LEU A O 1
ATOM 2266 N N . LYS A 1 264 ? 2.945 21.172 -14.405 1.00 34.94 264 LYS A N 1
ATOM 2267 C CA . LYS A 1 264 ? 4.020 22.161 -14.407 1.00 34.94 264 LYS A CA 1
ATOM 2268 C C . LYS A 1 264 ? 4.686 22.128 -15.766 1.00 34.94 264 LYS A C 1
ATOM 2270 O O . LYS A 1 264 ? 4.900 20.997 -16.251 1.00 34.94 264 LYS A O 1
#